Protein AF-A0A7S1KFK7-F1 (afdb_monomer_lite)

Structure (mmCIF, N/CA/C/O backbone):
data_AF-A0A7S1KFK7-F1
#
_entry.id   AF-A0A7S1KFK7-F1
#
loop_
_atom_site.group_PDB
_atom_site.id
_atom_site.type_symbol
_atom_site.label_atom_id
_atom_site.label_alt_id
_atom_site.label_comp_id
_atom_site.label_asym_id
_atom_site.label_entity_id
_atom_site.label_seq_id
_atom_site.pdbx_PDB_ins_code
_atom_site.Cartn_x
_atom_site.Cartn_y
_atom_site.Cartn_z
_atom_site.occupancy
_atom_site.B_iso_or_equiv
_atom_site.auth_seq_id
_atom_site.auth_comp_id
_atom_site.auth_asym_id
_atom_site.auth_atom_id
_atom_site.pdbx_PDB_model_num
ATOM 1 N N . MET A 1 1 ? 11.472 38.910 -14.697 1.00 32.22 1 MET A N 1
ATOM 2 C CA . MET A 1 1 ? 10.018 38.777 -14.477 1.00 32.22 1 MET A CA 1
ATOM 3 C C . MET A 1 1 ? 9.789 37.310 -14.166 1.00 32.22 1 MET A C 1
ATOM 5 O O . MET A 1 1 ? 9.732 36.503 -15.080 1.00 32.22 1 MET A O 1
ATOM 9 N N . GLU A 1 2 ? 9.865 36.955 -12.885 1.00 27.94 2 GLU A N 1
ATOM 10 C CA . GLU A 1 2 ? 9.842 35.565 -12.421 1.00 27.94 2 GLU A CA 1
ATOM 11 C C . GLU A 1 2 ? 8.427 35.191 -11.983 1.00 27.94 2 GLU A C 1
ATOM 13 O O . GLU A 1 2 ? 7.799 35.922 -11.217 1.00 27.94 2 GLU A O 1
ATOM 18 N N . LEU A 1 3 ? 7.928 34.056 -12.469 1.00 25.44 3 LEU A N 1
ATOM 19 C CA . LEU A 1 3 ? 6.716 33.430 -11.953 1.00 25.44 3 LEU A CA 1
ATOM 20 C C . LEU A 1 3 ? 7.122 32.299 -11.000 1.00 25.44 3 LEU A C 1
ATOM 22 O O . LEU A 1 3 ? 7.768 31.347 -11.442 1.00 25.44 3 LEU A O 1
ATOM 26 N N . PRO A 1 4 ? 6.725 32.336 -9.718 1.00 34.25 4 PRO A N 1
ATOM 27 C CA . PRO A 1 4 ? 6.942 31.222 -8.814 1.00 34.25 4 PRO A CA 1
ATOM 28 C C . PRO A 1 4 ? 5.810 30.199 -8.990 1.00 34.25 4 PRO A C 1
ATOM 30 O O . PRO A 1 4 ? 4.803 30.243 -8.286 1.00 34.25 4 PRO A O 1
ATOM 33 N N . SER A 1 5 ? 5.963 29.245 -9.912 1.00 38.16 5 SER A N 1
ATOM 34 C CA . SER A 1 5 ? 5.094 28.058 -9.944 1.00 38.16 5 SER A CA 1
ATOM 35 C C . SER A 1 5 ? 5.630 26.998 -8.980 1.00 38.16 5 SER A C 1
ATOM 37 O O . SER A 1 5 ? 6.343 26.074 -9.355 1.00 38.16 5 SER A O 1
ATOM 39 N N . SER A 1 6 ? 5.291 27.153 -7.698 1.00 35.56 6 SER A N 1
ATOM 40 C CA . SER A 1 6 ? 5.480 26.124 -6.662 1.00 35.56 6 SER A CA 1
ATOM 41 C C . SER A 1 6 ? 4.131 25.548 -6.218 1.00 35.56 6 SER A C 1
ATOM 43 O O . SER A 1 6 ? 3.838 25.423 -5.032 1.00 35.56 6 SER A O 1
ATOM 45 N N . TYR A 1 7 ? 3.276 25.195 -7.181 1.00 38.53 7 TYR A N 1
ATOM 46 C CA . TYR A 1 7 ? 1.872 24.842 -6.930 1.00 38.53 7 TYR A CA 1
ATOM 47 C C . TYR A 1 7 ? 1.618 23.537 -6.153 1.00 38.53 7 TYR A C 1
ATOM 49 O O . TYR A 1 7 ? 0.465 23.213 -5.899 1.00 38.53 7 TYR A O 1
ATOM 57 N N . PHE A 1 8 ? 2.647 22.819 -5.689 1.00 42.12 8 PHE A N 1
ATOM 58 C CA . PHE A 1 8 ? 2.465 21.650 -4.818 1.00 42.12 8 PHE A CA 1
ATOM 59 C C . PHE A 1 8 ? 3.562 21.502 -3.755 1.00 42.12 8 PHE A C 1
ATOM 61 O O . PHE A 1 8 ? 4.133 20.430 -3.586 1.00 42.12 8 PHE A O 1
ATOM 68 N N . ARG A 1 9 ? 3.826 22.546 -2.959 1.00 46.31 9 ARG A N 1
ATOM 69 C CA . ARG A 1 9 ? 4.153 22.278 -1.545 1.00 46.31 9 ARG A CA 1
ATOM 70 C C . ARG A 1 9 ? 2.830 22.019 -0.829 1.00 46.31 9 ARG A C 1
ATOM 72 O O . ARG A 1 9 ? 2.227 22.949 -0.300 1.00 46.31 9 ARG A O 1
ATOM 79 N N . GLN A 1 10 ? 2.330 20.783 -0.896 1.00 58.22 10 GLN A N 1
ATOM 80 C CA . GLN A 1 10 ? 1.150 20.372 -0.132 1.00 58.22 10 GLN A CA 1
ATOM 81 C C . GLN A 1 10 ? 1.429 20.656 1.349 1.00 58.22 10 GLN A C 1
ATOM 83 O O . GLN A 1 10 ? 2.347 20.106 1.953 1.00 58.22 10 GLN A O 1
ATOM 88 N N . ARG A 1 11 ? 0.697 21.616 1.912 1.00 67.12 11 ARG A N 1
ATOM 89 C CA . ARG A 1 11 ? 0.860 22.036 3.299 1.00 67.12 11 ARG A CA 1
ATOM 90 C C . ARG A 1 11 ? 0.226 20.960 4.171 1.00 67.12 11 ARG A C 1
ATOM 92 O O . ARG A 1 11 ? -0.991 20.796 4.124 1.00 67.12 11 ARG A O 1
ATOM 99 N N . GLN A 1 12 ? 1.050 20.239 4.925 1.00 72.62 12 GLN A N 1
ATOM 100 C CA . GLN A 1 12 ? 0.572 19.272 5.904 1.00 72.62 12 GLN A CA 1
ATOM 101 C C . GLN A 1 12 ? -0.417 19.956 6.854 1.00 72.62 12 GLN A C 1
ATOM 103 O O . GLN A 1 12 ? -0.224 21.107 7.272 1.00 72.62 12 GLN A O 1
ATOM 108 N N . VAL A 1 13 ? -1.512 19.265 7.136 1.00 83.44 13 VAL A N 1
ATOM 109 C CA . VAL A 1 13 ? -2.574 19.758 8.002 1.00 83.44 13 VAL A CA 1
ATOM 110 C C . VAL A 1 13 ? -2.038 19.870 9.432 1.00 83.44 13 VAL A C 1
ATOM 112 O O . VAL A 1 13 ? -1.166 19.115 9.854 1.00 83.44 13 VAL A O 1
ATOM 115 N N . SER A 1 14 ? -2.499 20.872 10.187 1.00 89.31 14 SER A N 1
ATOM 116 C CA . SER A 1 14 ? -1.984 21.061 11.548 1.00 89.31 14 SER A CA 1
ATOM 117 C C . SER A 1 14 ? -2.442 19.920 12.469 1.00 89.31 14 SER A C 1
ATOM 119 O O . SER A 1 14 ? -3.611 19.533 12.394 1.00 89.31 14 SER A O 1
ATOM 121 N N . PRO A 1 15 ? -1.607 1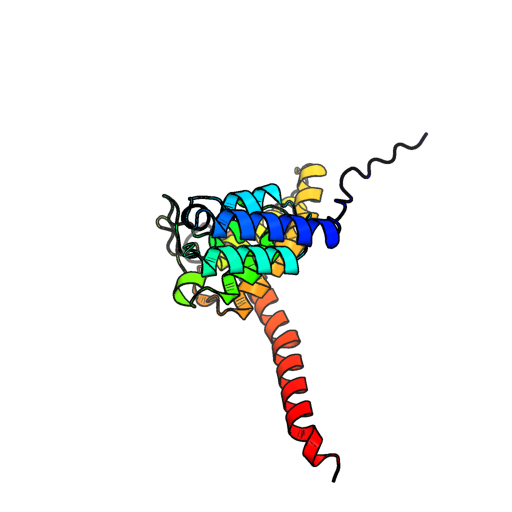9.457 13.418 1.00 89.00 15 PRO A N 1
ATOM 122 C CA . PRO A 1 15 ? -1.992 18.398 14.356 1.00 89.00 15 PRO A CA 1
ATOM 123 C C . PRO A 1 15 ? -3.279 18.708 15.137 1.00 89.00 15 PRO A C 1
ATOM 125 O O . PRO A 1 15 ? -4.090 17.827 15.404 1.00 89.00 15 PRO A O 1
ATOM 128 N N . GLY A 1 16 ? -3.522 19.983 15.463 1.00 92.19 16 GLY A N 1
ATOM 129 C CA . GLY A 1 16 ? -4.757 20.402 16.133 1.00 92.19 16 GLY A CA 1
ATOM 130 C C . GLY A 1 16 ? -6.009 20.272 15.258 1.00 92.19 16 GLY A C 1
ATOM 131 O O . GLY A 1 16 ? -7.105 20.081 15.783 1.00 92.19 16 GLY A O 1
ATOM 132 N N . TYR A 1 17 ? -5.878 20.368 13.932 1.00 90.75 17 TYR A N 1
ATOM 133 C CA . TYR A 1 17 ? -6.976 20.053 13.019 1.00 90.75 17 TYR A CA 1
ATOM 134 C C . TYR A 1 17 ? -7.209 18.543 12.953 1.00 90.75 17 TYR A C 1
ATOM 136 O O . TYR A 1 17 ? -8.352 18.123 13.095 1.00 90.75 17 TYR A O 1
ATOM 144 N N . GLU A 1 18 ? -6.146 17.746 12.814 1.00 91.88 18 GLU A N 1
ATOM 145 C CA . GLU A 1 18 ? -6.226 16.276 12.789 1.00 91.88 18 GLU A CA 1
ATOM 146 C C . GLU A 1 18 ? -6.922 15.732 14.045 1.00 91.88 18 GLU A C 1
ATOM 148 O O . GLU A 1 18 ? -7.858 14.941 13.952 1.00 91.88 18 GLU A O 1
ATOM 153 N N . GLN A 1 19 ? -6.555 16.241 15.225 1.00 93.88 19 GLN A N 1
ATOM 154 C CA . GLN A 1 19 ? -7.193 15.876 16.494 1.00 93.88 19 GLN A CA 1
ATOM 155 C C . GLN A 1 19 ? -8.688 16.216 16.528 1.00 93.88 19 GLN A C 1
ATOM 157 O O . GLN A 1 19 ? -9.505 15.396 16.954 1.00 93.88 19 GLN A O 1
ATOM 162 N N . ARG A 1 20 ? -9.066 17.421 16.076 1.00 94.88 20 ARG A N 1
ATOM 163 C CA . ARG A 1 20 ? -10.478 17.830 16.004 1.00 94.88 20 ARG A CA 1
ATOM 164 C C . ARG A 1 20 ? -11.258 16.953 15.036 1.00 94.88 20 ARG A C 1
ATOM 166 O O . ARG A 1 20 ? -12.333 16.483 15.400 1.00 94.88 20 ARG A O 1
ATOM 173 N N . LEU A 1 21 ? -10.716 16.700 13.849 1.00 92.31 21 LEU A N 1
ATOM 174 C CA . LEU A 1 21 ? -11.347 15.845 12.852 1.00 92.31 21 LEU A CA 1
ATOM 175 C C . LEU A 1 21 ? -11.543 14.419 13.387 1.00 92.31 21 LEU A C 1
ATOM 177 O O . LEU A 1 21 ? -12.652 13.893 13.339 1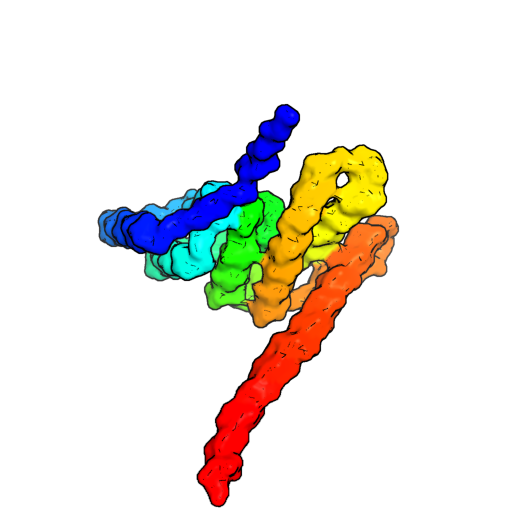.00 92.31 21 LEU A O 1
ATOM 181 N N . LEU A 1 22 ? -10.516 13.838 14.011 1.00 92.75 22 LEU A N 1
ATOM 182 C CA . LEU A 1 22 ? -10.613 12.515 14.624 1.00 92.75 22 LEU A CA 1
ATOM 183 C C . LEU A 1 22 ? -11.668 12.474 15.742 1.00 92.75 22 LEU A C 1
ATOM 185 O O . LEU A 1 22 ? -12.427 11.513 15.847 1.00 92.75 22 LEU A O 1
ATOM 189 N N . SER A 1 23 ? -11.772 13.529 16.561 1.00 95.75 23 SER A N 1
ATOM 190 C CA . SER A 1 23 ? -12.828 13.628 17.582 1.00 95.75 23 SER A CA 1
ATOM 191 C C . SER A 1 23 ? -14.239 13.669 16.988 1.00 95.75 23 SER A C 1
ATOM 193 O O . SER A 1 23 ? -15.167 13.124 17.587 1.00 95.75 23 SER A O 1
ATOM 195 N N . ILE A 1 24 ? -14.405 14.278 15.809 1.00 94.38 24 ILE A N 1
ATOM 196 C CA . ILE A 1 24 ? -15.686 14.304 15.099 1.00 94.38 24 ILE A CA 1
ATOM 197 C C . ILE A 1 24 ? -16.022 12.890 14.628 1.00 94.38 24 ILE A C 1
ATOM 199 O O . ILE A 1 24 ? -17.112 12.412 14.932 1.00 94.38 24 ILE A O 1
ATOM 203 N N . TYR A 1 25 ? -15.080 12.191 13.986 1.00 92.62 25 TYR A N 1
ATOM 204 C CA . TYR A 1 25 ? -15.291 10.806 13.553 1.00 92.62 25 TYR A CA 1
ATOM 205 C C . TYR A 1 25 ? -15.646 9.877 14.716 1.00 92.62 25 TYR A C 1
ATOM 207 O O . TYR A 1 25 ? -16.612 9.125 14.621 1.00 92.62 25 TYR A O 1
ATOM 215 N N . ARG A 1 26 ? -14.949 9.993 15.855 1.00 95.00 26 ARG A N 1
ATOM 216 C CA . ARG A 1 26 ? -15.277 9.232 17.074 1.00 95.00 26 ARG A CA 1
ATOM 217 C C . ARG A 1 26 ? -16.707 9.474 17.543 1.00 95.00 26 ARG A C 1
ATOM 219 O O . ARG A 1 26 ? -17.396 8.528 17.900 1.00 95.00 26 ARG A O 1
ATOM 226 N N . ARG A 1 27 ? -17.165 10.729 17.541 1.00 96.12 27 ARG A N 1
ATOM 227 C CA . ARG A 1 27 ? -18.541 11.067 17.936 1.00 96.12 27 ARG A CA 1
ATOM 228 C C . ARG A 1 27 ? -19.569 10.521 16.953 1.00 96.12 27 ARG A C 1
ATOM 230 O O . ARG A 1 27 ? -20.608 10.051 17.396 1.00 96.12 27 ARG A O 1
ATOM 237 N N . LEU A 1 28 ? -19.290 10.586 15.652 1.00 94.38 28 LEU A N 1
ATOM 238 C CA . LEU A 1 28 ? -20.180 10.044 14.624 1.00 94.38 28 LEU A CA 1
ATOM 239 C C . LEU A 1 28 ? -20.346 8.532 14.788 1.00 94.38 28 LEU A C 1
ATOM 241 O O . LEU A 1 28 ? -21.472 8.067 14.898 1.00 94.38 28 LEU A O 1
ATOM 245 N N . ILE A 1 29 ? -19.240 7.798 14.919 1.00 93.56 29 ILE A N 1
ATOM 246 C CA . ILE A 1 29 ? -19.255 6.340 15.100 1.00 93.56 29 ILE A CA 1
ATOM 247 C C . ILE A 1 29 ? -19.891 5.938 16.438 1.00 93.56 29 ILE A C 1
ATOM 249 O O . ILE A 1 29 ? -20.606 4.945 16.508 1.00 93.56 29 ILE A O 1
ATOM 253 N N . LEU A 1 30 ? -19.700 6.735 17.497 1.00 94.56 30 LEU A N 1
ATOM 254 C CA . LEU A 1 30 ? -20.376 6.509 18.778 1.00 94.56 30 LEU A CA 1
ATOM 255 C C . LEU A 1 30 ? -21.905 6.629 18.660 1.00 94.56 30 LEU A C 1
ATOM 257 O O . LEU A 1 30 ? -22.628 5.918 19.353 1.00 94.56 30 LEU A O 1
ATOM 261 N N . HIS A 1 31 ? -22.396 7.548 17.826 1.00 95.81 31 HIS A N 1
ATOM 262 C CA . HIS A 1 31 ? -23.830 7.725 17.594 1.00 95.81 31 HIS A CA 1
ATOM 263 C C . HIS A 1 31 ? -24.402 6.691 16.624 1.00 95.81 31 HIS A C 1
ATOM 265 O O . HIS A 1 31 ? -25.535 6.253 16.814 1.00 95.81 31 HIS A O 1
ATOM 271 N N . ASP A 1 32 ? -23.630 6.314 15.610 1.00 93.62 32 ASP A N 1
ATOM 272 C CA . ASP A 1 32 ? -24.007 5.321 14.617 1.00 93.62 32 ASP A CA 1
ATOM 273 C C . ASP A 1 32 ? -22.784 4.496 14.202 1.00 93.62 32 ASP A C 1
ATOM 275 O O . ASP A 1 32 ? -21.975 4.900 13.364 1.00 93.62 32 ASP A O 1
ATOM 279 N N . ALA A 1 33 ? -22.660 3.308 14.795 1.00 89.81 33 ALA A N 1
ATOM 280 C CA . ALA A 1 33 ? -21.551 2.402 14.521 1.00 89.81 33 ALA A CA 1
ATOM 281 C C . ALA A 1 33 ? -21.586 1.838 13.090 1.00 89.81 33 ALA A C 1
ATOM 283 O O . ALA A 1 33 ? -20.555 1.394 12.584 1.00 89.81 33 ALA A O 1
ATOM 284 N N . THR A 1 34 ? -22.737 1.878 12.403 1.00 91.62 34 THR A N 1
ATOM 285 C CA . THR A 1 34 ? -22.838 1.363 11.028 1.00 91.62 34 THR A CA 1
ATOM 286 C C . THR A 1 34 ? -22.010 2.189 10.046 1.00 91.62 34 THR A C 1
ATOM 288 O O . THR A 1 34 ? -21.489 1.626 9.079 1.00 91.62 34 THR A O 1
ATOM 291 N N . LEU A 1 35 ? -21.760 3.466 10.370 1.00 90.25 35 LEU A N 1
ATOM 292 C CA . LEU A 1 35 ? -20.861 4.352 9.629 1.00 90.25 35 LEU A CA 1
ATOM 293 C C . LEU A 1 35 ? -19.437 3.800 9.530 1.00 90.25 35 LEU A C 1
ATOM 295 O O . LEU A 1 35 ? -18.754 4.070 8.554 1.00 90.25 35 LEU A O 1
ATOM 299 N N . ALA A 1 36 ? -18.966 3.008 10.499 1.00 88.75 36 ALA A N 1
ATOM 300 C CA . ALA A 1 36 ? -17.638 2.399 10.402 1.00 88.75 36 AL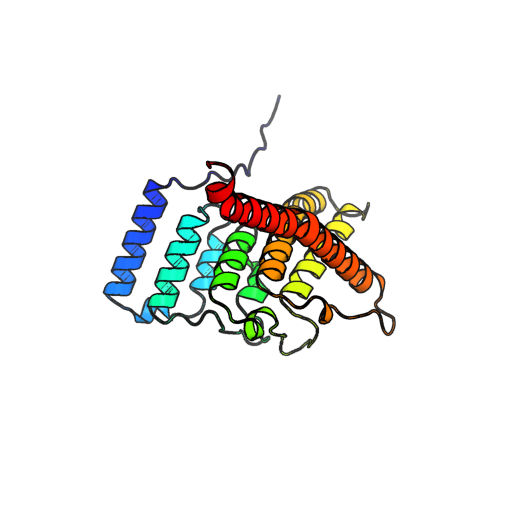A A CA 1
ATOM 301 C C . ALA A 1 36 ? -17.581 1.270 9.356 1.00 88.75 36 ALA A C 1
ATOM 303 O O . ALA A 1 36 ? -16.519 0.964 8.817 1.00 88.75 36 ALA A O 1
ATOM 304 N N . THR A 1 37 ? -18.726 0.656 9.051 1.00 88.25 37 THR A N 1
ATOM 305 C CA . THR A 1 37 ? -18.842 -0.487 8.130 1.00 88.25 37 THR A CA 1
ATOM 306 C C . THR A 1 37 ? -19.302 -0.102 6.727 1.00 88.25 37 THR A C 1
ATOM 308 O O . THR A 1 37 ? -19.357 -0.959 5.838 1.00 88.25 37 THR A O 1
ATOM 311 N N . GLU A 1 38 ? -19.640 1.171 6.518 1.00 85.69 38 GLU A N 1
ATOM 312 C CA . GLU A 1 38 ? -20.020 1.684 5.211 1.00 85.69 38 GLU A CA 1
ATOM 313 C C . GLU A 1 38 ? -18.903 1.431 4.191 1.00 85.69 38 GLU A C 1
ATOM 315 O O . GLU A 1 38 ? -17.703 1.609 4.441 1.00 85.69 38 GLU A O 1
ATOM 320 N N . ARG A 1 39 ? -19.314 0.957 3.013 1.00 71.38 39 ARG A N 1
ATOM 321 C CA . ARG A 1 39 ? -18.376 0.633 1.943 1.00 71.38 39 ARG A CA 1
ATOM 322 C C . ARG A 1 39 ? -17.646 1.891 1.499 1.00 71.38 39 ARG A C 1
ATOM 324 O O . ARG A 1 39 ? -18.203 2.980 1.474 1.00 71.38 39 ARG A O 1
ATOM 331 N N . ASP A 1 40 ? -16.392 1.696 1.121 1.00 72.81 40 ASP A N 1
ATOM 332 C CA . ASP A 1 40 ? -15.530 2.711 0.533 1.00 72.81 40 ASP A CA 1
ATOM 333 C C . ASP A 1 40 ? -15.071 3.846 1.456 1.00 72.81 40 ASP A C 1
ATOM 335 O O . ASP A 1 40 ? -14.221 4.599 1.008 1.00 72.81 40 ASP A O 1
ATOM 339 N N . LEU A 1 41 ? -15.455 3.940 2.738 1.00 76.69 41 LEU A N 1
ATOM 340 C CA . LEU A 1 41 ? -14.894 4.975 3.637 1.00 76.69 41 LEU A CA 1
ATOM 341 C C . LEU A 1 41 ? -13.374 4.916 3.740 1.00 76.69 41 LEU A C 1
ATOM 343 O O . LEU A 1 41 ? -12.699 5.936 3.628 1.00 76.69 41 LEU A O 1
ATOM 347 N N . ILE A 1 42 ? -12.837 3.705 3.877 1.00 74.38 42 ILE A N 1
ATOM 348 C CA . ILE A 1 42 ? -11.396 3.465 3.865 1.00 74.38 42 ILE A CA 1
ATOM 349 C C . ILE A 1 42 ? -10.789 3.963 2.540 1.00 74.38 42 ILE A C 1
ATOM 351 O O . ILE A 1 42 ? -9.773 4.649 2.537 1.00 74.38 42 ILE A O 1
ATOM 355 N N . SER A 1 43 ? -11.444 3.686 1.408 1.00 70.56 43 SER A N 1
ATOM 356 C CA . SER A 1 43 ? -10.985 4.118 0.081 1.00 70.56 43 SER A CA 1
ATOM 357 C C . SER A 1 43 ? -11.078 5.638 -0.105 1.00 70.56 43 SER A C 1
ATOM 359 O O . SER A 1 43 ? -10.168 6.254 -0.655 1.00 70.56 43 SER A O 1
ATOM 361 N N . SER A 1 44 ? -12.179 6.245 0.336 1.00 70.94 44 SER A N 1
ATOM 362 C CA . SER A 1 44 ? -12.488 7.666 0.206 1.00 70.94 44 SER A CA 1
ATOM 363 C C . SER A 1 44 ? -11.628 8.522 1.115 1.00 70.94 44 SER A C 1
ATOM 365 O O . SER A 1 44 ? -11.244 9.608 0.692 1.00 70.94 44 SER A O 1
ATOM 367 N N . ALA A 1 45 ? -11.296 8.048 2.318 1.00 67.19 45 ALA A N 1
ATOM 368 C CA . ALA A 1 45 ? -10.260 8.665 3.128 1.00 67.19 45 ALA A CA 1
ATOM 369 C C . ALA A 1 45 ? -8.973 8.692 2.296 1.00 67.19 45 ALA A C 1
ATOM 371 O O . ALA A 1 45 ? -8.572 9.746 1.823 1.00 67.19 45 ALA A O 1
ATOM 372 N N . CYS A 1 46 ? -8.417 7.541 1.928 1.00 64.25 46 CYS A N 1
ATOM 373 C CA . CYS A 1 46 ? -7.130 7.484 1.233 1.00 64.25 46 CYS A CA 1
ATOM 374 C C . CYS A 1 46 ? -7.038 8.331 -0.053 1.00 64.25 46 CYS A C 1
ATOM 376 O O . CYS A 1 46 ? -6.049 9.040 -0.239 1.00 64.25 46 CYS A O 1
ATOM 378 N N . SER A 1 47 ? -8.055 8.307 -0.924 1.00 65.88 47 SER A N 1
ATOM 379 C CA . SER A 1 47 ? -8.045 9.094 -2.169 1.00 65.88 47 SER A CA 1
ATOM 380 C C . SER A 1 47 ? -8.140 10.609 -1.939 1.00 65.88 47 SER A C 1
ATOM 382 O O . SER A 1 47 ? -7.578 11.375 -2.721 1.00 65.88 47 SER A O 1
ATOM 384 N N . ASN A 1 48 ? -8.823 11.057 -0.881 1.00 64.94 48 ASN A N 1
ATOM 385 C CA . ASN A 1 48 ? -8.967 12.486 -0.574 1.00 64.94 48 ASN A CA 1
ATOM 386 C C . ASN A 1 48 ? -7.807 13.040 0.261 1.00 64.94 48 ASN A C 1
ATOM 388 O O . ASN A 1 48 ? -7.594 14.256 0.298 1.00 64.94 48 ASN A O 1
ATOM 392 N N . GLU A 1 49 ? -7.057 12.164 0.930 1.00 65.19 49 GLU A N 1
ATOM 393 C CA . GLU A 1 49 ? -6.016 12.565 1.871 1.00 65.19 49 GLU A CA 1
ATOM 394 C C . GLU A 1 49 ? -4.805 13.154 1.148 1.00 65.19 49 GLU A C 1
ATOM 396 O O . GLU A 1 49 ? -4.193 14.058 1.703 1.00 65.19 49 GLU A O 1
ATOM 401 N N . LEU A 1 50 ? -4.496 12.742 -0.095 1.00 65.69 50 LEU A N 1
ATOM 402 C CA . LEU A 1 50 ? -3.437 13.324 -0.947 1.00 65.69 50 LEU A CA 1
ATOM 403 C C . LEU A 1 50 ? -2.136 13.651 -0.173 1.00 65.69 50 LEU A C 1
ATOM 405 O O . LEU A 1 50 ? -1.566 14.719 -0.363 1.00 65.69 50 LEU A O 1
ATOM 409 N N . GLY A 1 51 ? -1.726 12.803 0.779 1.00 69.50 51 GLY A N 1
ATOM 410 C CA . GLY A 1 51 ? -0.537 13.029 1.621 1.00 69.50 51 GLY A CA 1
ATOM 411 C C . GLY A 1 51 ? -0.612 14.218 2.601 1.00 69.50 51 GLY A C 1
ATOM 412 O O . GLY A 1 51 ? 0.405 14.634 3.151 1.00 69.50 51 GLY A O 1
ATOM 413 N N . ARG A 1 52 ? -1.793 14.801 2.827 1.00 79.38 52 ARG A N 1
ATOM 414 C CA . ARG A 1 52 ? -1.996 16.003 3.658 1.00 79.38 52 ARG A CA 1
ATOM 415 C C . ARG A 1 52 ? -2.002 15.727 5.155 1.00 79.38 52 ARG A C 1
ATOM 417 O O . ARG A 1 52 ? -1.781 16.660 5.929 1.00 79.38 52 ARG A O 1
ATOM 424 N N . TYR A 1 53 ? -2.266 14.489 5.545 1.00 82.06 53 TYR A N 1
ATOM 425 C CA . TYR A 1 53 ? -2.417 14.083 6.931 1.00 82.06 53 TYR A CA 1
ATOM 426 C C . TYR A 1 53 ? -1.242 13.225 7.388 1.00 82.06 53 TYR A C 1
ATOM 428 O O . TYR A 1 53 ? -0.578 12.558 6.594 1.00 82.06 53 TYR A O 1
ATOM 436 N N . SER A 1 54 ? -0.954 13.282 8.682 1.00 86.31 54 SER A N 1
ATOM 437 C CA . SER A 1 54 ? 0.129 12.531 9.300 1.00 86.31 54 SER A CA 1
ATOM 438 C C . SER A 1 54 ? -0.165 11.028 9.355 1.00 86.31 54 SER A C 1
ATOM 440 O O . SER A 1 54 ? -1.316 10.608 9.470 1.00 86.31 54 SER A O 1
ATOM 442 N N . GLN A 1 55 ? 0.895 10.208 9.373 1.00 86.12 55 GLN A N 1
ATOM 443 C CA . GLN A 1 55 ? 0.783 8.767 9.640 1.00 86.12 55 GLN A CA 1
ATOM 444 C C . GLN A 1 55 ? -0.017 8.495 10.923 1.00 86.12 55 GLN A C 1
ATOM 446 O O . GLN A 1 55 ? -0.853 7.606 10.939 1.00 86.12 55 GLN A O 1
ATOM 451 N N . ALA A 1 56 ? 0.203 9.280 11.984 1.00 89.62 56 ALA A N 1
ATOM 452 C CA . ALA A 1 56 ? -0.480 9.096 13.263 1.00 89.62 56 ALA A CA 1
ATOM 453 C C . ALA A 1 56 ? -1.998 9.317 13.160 1.00 89.62 56 ALA A C 1
ATOM 455 O O . ALA A 1 56 ? -2.769 8.621 13.825 1.00 89.62 56 ALA A O 1
ATOM 456 N N . PHE A 1 57 ? -2.430 10.273 12.333 1.00 88.94 57 PHE A N 1
ATOM 457 C CA . PHE A 1 57 ? -3.846 10.488 12.055 1.00 88.94 57 PHE A CA 1
ATOM 458 C C . PHE A 1 57 ? -4.441 9.326 11.258 1.00 88.94 57 PHE A C 1
ATOM 460 O O . PHE A 1 57 ? -5.467 8.792 11.676 1.00 88.94 57 PHE A O 1
ATOM 467 N N . ILE A 1 58 ? -3.780 8.915 10.166 1.00 86.56 58 ILE A N 1
ATOM 468 C CA . ILE A 1 58 ? -4.210 7.776 9.340 1.00 86.56 58 ILE A CA 1
ATOM 469 C C . ILE A 1 58 ? -4.330 6.513 10.194 1.00 86.56 58 ILE A C 1
ATOM 471 O O . ILE A 1 58 ? -5.370 5.862 10.164 1.00 86.56 58 ILE A O 1
ATOM 475 N N . ASP A 1 59 ? -3.312 6.225 11.008 1.00 88.94 59 ASP A N 1
ATOM 476 C CA . ASP A 1 59 ? -3.305 5.084 11.922 1.00 88.94 59 ASP A CA 1
ATOM 477 C C . ASP A 1 59 ? -4.500 5.148 12.879 1.00 88.94 59 ASP A C 1
ATOM 479 O O . ASP A 1 59 ? -5.322 4.239 12.910 1.00 88.94 59 ASP A O 1
ATOM 483 N N . SER A 1 60 ? -4.676 6.275 13.577 1.00 92.00 60 SER A N 1
ATOM 484 C CA . SER A 1 60 ? -5.764 6.428 14.551 1.00 92.00 60 SER A CA 1
ATOM 485 C C . SER A 1 60 ? -7.161 6.361 13.927 1.00 92.00 60 SER A C 1
ATOM 487 O O . SER A 1 60 ? -8.121 5.981 14.599 1.00 92.00 60 SER A O 1
ATOM 489 N N . TYR A 1 61 ? -7.307 6.814 12.682 1.00 89.88 61 TYR A N 1
ATOM 490 C CA . TYR A 1 61 ? -8.574 6.776 11.963 1.00 89.88 61 TYR A CA 1
ATOM 491 C C . TYR A 1 61 ? -8.907 5.357 11.495 1.00 89.88 61 TYR A C 1
ATOM 493 O O . TYR A 1 61 ? -10.044 4.918 11.654 1.00 89.88 61 TYR A O 1
ATOM 501 N N . LEU A 1 62 ? -7.928 4.623 10.965 1.00 88.50 62 LEU A N 1
ATOM 502 C CA . LEU A 1 62 ? -8.125 3.239 10.534 1.00 88.50 62 LEU A CA 1
ATOM 503 C C . LEU A 1 62 ? -8.358 2.307 11.722 1.00 88.50 62 LEU A C 1
ATOM 505 O O . LEU A 1 62 ? -9.290 1.509 11.663 1.00 88.50 62 LEU A O 1
ATOM 509 N N . ASP A 1 63 ? -7.610 2.481 12.815 1.00 90.69 63 ASP A N 1
ATOM 510 C CA . ASP A 1 63 ? -7.839 1.769 14.078 1.00 90.69 63 ASP A CA 1
ATOM 511 C C . ASP A 1 63 ? -9.280 1.978 14.557 1.00 90.69 63 ASP A C 1
ATOM 513 O O . ASP A 1 63 ? -9.995 1.022 14.841 1.00 90.69 63 ASP A O 1
ATOM 517 N N . LEU A 1 64 ? -9.758 3.229 14.541 1.00 92.62 64 LEU A N 1
ATOM 518 C CA . LEU A 1 64 ? -11.135 3.559 14.904 1.00 92.62 64 LEU A CA 1
ATOM 519 C C . LEU A 1 64 ? -12.164 2.825 14.029 1.00 92.62 64 LEU A C 1
ATOM 521 O O . LEU A 1 64 ? -13.175 2.357 14.551 1.00 92.62 64 LEU A O 1
ATOM 525 N N . LEU A 1 65 ? -11.940 2.733 12.716 1.00 91.56 65 LEU A N 1
ATOM 526 C CA . LEU A 1 65 ? -12.842 2.008 11.819 1.00 91.56 65 LEU A CA 1
ATOM 527 C C . LEU A 1 65 ? -12.816 0.498 12.104 1.00 91.56 65 LEU A C 1
ATOM 529 O O . LEU A 1 65 ? -13.875 -0.121 12.228 1.00 91.56 65 LEU A O 1
ATOM 533 N N . VAL A 1 66 ? -11.625 -0.090 12.243 1.00 89.81 66 VAL A N 1
ATOM 534 C CA . VAL A 1 66 ? -11.432 -1.524 12.519 1.00 89.81 66 VAL A CA 1
ATOM 535 C C . VAL A 1 66 ? -12.062 -1.921 13.853 1.00 89.81 66 VAL A C 1
ATOM 537 O O . VAL A 1 66 ? -12.823 -2.889 13.899 1.00 89.81 66 VAL A O 1
ATOM 540 N N . ASP A 1 67 ? -11.836 -1.134 14.906 1.00 91.56 67 ASP A N 1
ATOM 541 C CA . ASP A 1 67 ? -12.410 -1.342 16.243 1.00 91.56 67 ASP A CA 1
ATOM 542 C C . ASP A 1 67 ? -13.947 -1.321 16.234 1.00 91.56 67 ASP A C 1
ATOM 544 O O . ASP A 1 67 ? -14.589 -1.898 17.112 1.00 91.56 67 ASP A O 1
ATOM 548 N N . ASN A 1 68 ? -14.549 -0.685 15.224 1.00 92.44 68 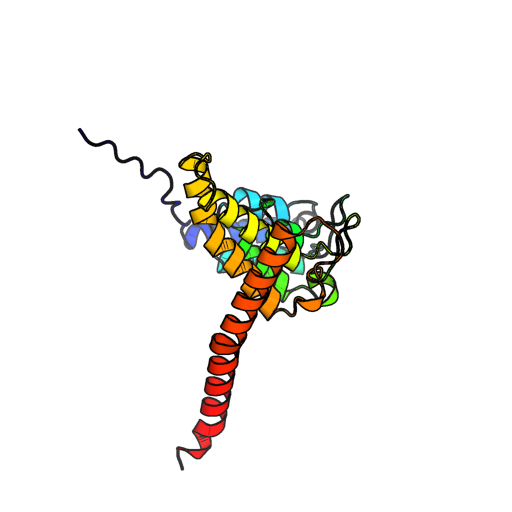ASN A N 1
ATOM 549 C CA . ASN A 1 68 ? -15.997 -0.601 15.033 1.00 92.44 68 ASN A CA 1
ATOM 550 C C . ASN A 1 68 ? -16.505 -1.503 13.892 1.00 92.44 68 ASN A C 1
ATOM 552 O O . ASN A 1 68 ? -17.603 -1.306 13.373 1.00 92.44 68 ASN A O 1
ATOM 556 N N . GLY A 1 69 ? -15.736 -2.534 13.527 1.00 90.38 69 GLY A N 1
ATOM 557 C CA . GLY A 1 69 ? -16.182 -3.618 12.650 1.00 90.38 69 GLY A CA 1
ATOM 558 C C . GLY A 1 69 ? -15.913 -3.409 11.160 1.00 90.38 69 GLY A C 1
ATOM 559 O O . GLY A 1 69 ? -16.411 -4.189 10.342 1.00 90.38 69 GLY A O 1
ATOM 560 N N . ALA A 1 70 ? -15.130 -2.396 10.777 1.00 90.44 70 ALA A N 1
ATOM 561 C CA . ALA A 1 70 ? -14.725 -2.223 9.387 1.00 90.44 70 ALA A CA 1
ATOM 562 C C . ALA A 1 70 ? -13.914 -3.429 8.890 1.00 90.44 70 ALA A C 1
ATOM 564 O O . ALA A 1 70 ? -12.910 -3.831 9.481 1.00 90.44 70 ALA A O 1
ATOM 565 N N . ASN A 1 71 ? -14.319 -3.994 7.752 1.00 89.50 71 ASN A N 1
ATOM 566 C CA . ASN A 1 71 ? -13.616 -5.125 7.157 1.00 89.50 71 ASN A CA 1
ATOM 567 C C . ASN A 1 71 ? -12.469 -4.661 6.239 1.00 89.50 71 ASN A C 1
ATOM 569 O O . ASN A 1 71 ? -12.675 -4.407 5.050 1.00 89.50 71 ASN A O 1
ATOM 573 N N . VAL A 1 72 ? -11.243 -4.634 6.768 1.00 88.94 72 VAL A N 1
ATOM 574 C CA . VAL A 1 72 ? -10.016 -4.295 6.014 1.00 88.94 72 VAL A CA 1
ATOM 575 C C . VAL A 1 72 ? -9.589 -5.356 4.992 1.00 88.94 72 VAL A C 1
ATOM 577 O O . VAL A 1 72 ? -8.765 -5.078 4.122 1.00 88.94 72 VAL A O 1
ATOM 580 N N . THR A 1 73 ? -10.168 -6.559 5.048 1.00 90.88 73 THR A N 1
ATOM 581 C CA . THR A 1 73 ? -9.903 -7.648 4.085 1.00 90.88 73 THR A CA 1
ATOM 582 C C . THR A 1 73 ? -10.875 -7.650 2.903 1.00 90.88 73 THR A C 1
ATOM 584 O O . THR A 1 73 ? -10.769 -8.497 2.013 1.00 90.88 73 THR A O 1
ATOM 587 N N . ALA A 1 74 ? -11.833 -6.716 2.882 1.00 90.00 74 ALA A N 1
ATOM 588 C CA . ALA A 1 74 ? -12.811 -6.616 1.811 1.00 90.00 74 ALA A CA 1
ATOM 589 C C . ALA A 1 74 ? -12.128 -6.446 0.445 1.00 90.00 74 ALA A C 1
ATOM 591 O O . ALA A 1 74 ? -11.114 -5.757 0.305 1.00 90.00 74 ALA A O 1
ATOM 592 N N . VAL A 1 75 ? -12.719 -7.077 -0.569 1.00 91.06 75 VAL A N 1
ATOM 593 C CA . VAL A 1 75 ? -12.268 -7.011 -1.958 1.00 91.06 75 VAL A CA 1
ATOM 594 C C . VAL A 1 75 ? -13.376 -6.464 -2.846 1.00 91.06 75 VAL A C 1
ATOM 596 O O . VAL A 1 75 ? -14.560 -6.672 -2.572 1.00 91.06 75 VAL A O 1
ATOM 599 N N . ASP A 1 76 ? -12.996 -5.767 -3.911 1.00 88.50 76 ASP A N 1
ATOM 600 C CA . ASP A 1 76 ? -13.944 -5.327 -4.934 1.00 88.50 76 ASP A CA 1
ATOM 601 C C . ASP A 1 76 ? -14.286 -6.447 -5.939 1.00 88.50 76 ASP A C 1
ATOM 603 O O . ASP A 1 76 ? -13.903 -7.610 -5.783 1.00 88.50 76 ASP A O 1
ATOM 607 N N . ALA A 1 77 ? -15.029 -6.099 -6.994 1.00 89.44 77 ALA A N 1
ATOM 608 C CA . ALA A 1 77 ? -15.443 -7.038 -8.038 1.00 89.44 77 ALA A CA 1
ATOM 609 C C . ALA A 1 77 ? -14.264 -7.708 -8.777 1.00 89.44 77 ALA A C 1
ATOM 611 O O . ALA A 1 77 ? -14.441 -8.790 -9.347 1.00 89.44 77 ALA A O 1
ATOM 612 N N . TYR A 1 78 ? -13.075 -7.097 -8.741 1.00 87.81 78 TYR A N 1
ATOM 613 C CA . TYR A 1 78 ? -11.848 -7.617 -9.344 1.00 87.81 78 TYR A CA 1
ATOM 614 C C . TYR A 1 78 ? -11.034 -8.495 -8.387 1.00 87.81 78 TYR A C 1
ATOM 616 O O . TYR A 1 78 ? -10.043 -9.110 -8.784 1.00 87.81 78 TYR A O 1
ATOM 624 N N . GLY A 1 79 ? -11.476 -8.620 -7.134 1.00 90.31 79 GLY A N 1
ATOM 625 C CA . GLY A 1 79 ? -10.706 -9.275 -6.086 1.00 90.31 79 GLY A CA 1
ATOM 626 C C . GLY A 1 79 ? -9.605 -8.380 -5.512 1.00 90.31 79 GLY A C 1
ATOM 627 O O . GLY A 1 79 ? -8.790 -8.869 -4.734 1.00 90.31 79 GLY A O 1
ATOM 628 N N . CYS A 1 80 ? -9.580 -7.086 -5.853 1.00 90.06 80 CYS A N 1
ATOM 629 C CA . CYS A 1 80 ? -8.592 -6.157 -5.322 1.00 90.06 80 CYS A CA 1
ATOM 630 C C . CYS A 1 80 ? -8.957 -5.778 -3.885 1.00 90.06 80 CYS A C 1
ATOM 632 O O . CYS A 1 80 ? -10.004 -5.177 -3.628 1.00 90.06 80 CYS A O 1
ATOM 634 N N . SER A 1 81 ? -8.077 -6.126 -2.946 1.00 91.81 81 SER A N 1
ATOM 635 C CA . SER A 1 81 ? -8.165 -5.660 -1.558 1.00 91.81 81 SER A CA 1
ATOM 636 C C . SER A 1 81 ? -7.744 -4.194 -1.431 1.00 91.81 81 SER A C 1
ATOM 638 O O . SER A 1 81 ? -7.127 -3.627 -2.339 1.00 91.81 81 SER A O 1
ATOM 640 N N . TYR A 1 82 ? -7.997 -3.577 -0.274 1.00 90.25 82 TYR A N 1
ATOM 641 C CA . TYR A 1 82 ? -7.451 -2.247 0.021 1.00 90.25 82 TYR A CA 1
ATOM 642 C C . TYR A 1 82 ? -5.923 -2.199 -0.103 1.00 90.25 82 TYR A C 1
ATOM 644 O O . TYR A 1 82 ? -5.382 -1.193 -0.557 1.00 90.25 82 TYR A O 1
ATOM 652 N N . LEU A 1 83 ? -5.229 -3.300 0.202 1.00 92.31 83 LEU A N 1
ATOM 653 C CA . LEU A 1 83 ? -3.777 -3.380 0.058 1.00 92.31 83 LEU A CA 1
ATOM 654 C C . LEU A 1 83 ? -3.329 -3.379 -1.414 1.00 92.31 83 LEU A C 1
ATOM 656 O O . LEU A 1 83 ? -2.317 -2.762 -1.728 1.00 92.31 83 LEU A O 1
ATOM 660 N N . HIS A 1 84 ? -4.103 -3.969 -2.336 1.00 91.75 84 HIS A N 1
ATOM 661 C CA . HIS A 1 84 ? -3.845 -3.835 -3.780 1.00 91.75 84 HIS A CA 1
ATOM 662 C C . HIS A 1 84 ? -4.007 -2.386 -4.238 1.00 91.75 84 HIS A C 1
ATOM 664 O O . HIS A 1 84 ? -3.167 -1.856 -4.962 1.00 91.75 84 HIS A O 1
ATOM 670 N N . LYS A 1 85 ? -5.078 -1.726 -3.783 1.00 88.75 85 LYS A N 1
ATOM 671 C CA . LYS A 1 85 ? -5.342 -0.322 -4.115 1.00 88.75 85 LYS A CA 1
ATOM 672 C C . LYS A 1 85 ? -4.231 0.598 -3.586 1.00 88.75 85 LYS A C 1
ATOM 674 O O . LYS A 1 85 ? -3.823 1.510 -4.301 1.00 88.75 85 LYS A O 1
ATOM 679 N N . ALA A 1 86 ? -3.696 0.309 -2.395 1.00 89.38 86 ALA A N 1
ATOM 680 C CA . ALA A 1 86 ? -2.547 1.007 -1.812 1.00 89.38 86 ALA A CA 1
ATOM 681 C C . ALA A 1 86 ? -1.219 0.687 -2.497 1.00 89.38 86 ALA A C 1
ATOM 683 O O . ALA A 1 86 ? -0.373 1.562 -2.603 1.00 89.38 86 ALA A O 1
ATOM 684 N N . ALA A 1 87 ? -1.037 -0.523 -3.014 1.00 91.06 87 ALA A N 1
ATOM 685 C CA . ALA A 1 87 ? 0.120 -0.857 -3.838 1.00 91.06 87 ALA A CA 1
ATOM 686 C C . ALA A 1 87 ? 0.099 -0.191 -5.225 1.00 91.06 87 ALA A C 1
ATOM 688 O O . ALA A 1 87 ? 1.146 -0.046 -5.853 1.00 91.06 87 ALA A O 1
ATOM 689 N N . GLY A 1 88 ? -1.084 0.190 -5.709 1.00 86.56 88 GLY A N 1
ATOM 690 C CA . GLY A 1 88 ? -1.295 0.767 -7.031 1.00 86.56 88 GLY A CA 1
ATOM 691 C C . GLY A 1 88 ? -1.307 2.297 -7.071 1.00 86.56 88 GLY A C 1
ATOM 692 O O . GLY A 1 88 ? -0.778 2.999 -6.216 1.00 86.56 88 GLY A O 1
ATOM 693 N N . VAL A 1 89 ? -1.947 2.835 -8.110 1.00 70.00 89 VAL A N 1
ATOM 694 C CA . VAL A 1 89 ? -2.092 4.286 -8.347 1.00 70.00 89 VAL A CA 1
ATOM 695 C C . VAL A 1 89 ? -3.308 4.912 -7.660 1.00 70.00 89 VAL A C 1
ATOM 697 O O . VAL A 1 89 ? -3.489 6.125 -7.728 1.00 70.00 89 VAL A O 1
ATOM 700 N N . VAL A 1 90 ? -4.158 4.107 -7.015 1.00 69.00 90 VAL A N 1
ATOM 701 C CA . VAL A 1 90 ? -5.518 4.514 -6.619 1.00 69.00 90 VAL A CA 1
ATOM 702 C C . VAL A 1 90 ? -5.522 5.561 -5.497 1.00 69.00 90 VAL A C 1
ATOM 704 O O . VAL A 1 90 ? -6.401 6.421 -5.462 1.00 69.00 90 VAL A O 1
ATOM 707 N N . PHE A 1 91 ? -4.536 5.523 -4.597 1.00 62.06 91 PHE A N 1
ATOM 708 C CA . PHE A 1 91 ? -4.494 6.388 -3.408 1.00 62.06 91 PHE A CA 1
ATOM 709 C C . PHE A 1 91 ? -3.476 7.535 -3.472 1.00 62.06 91 PHE A C 1
ATOM 711 O O . PHE A 1 91 ? -3.322 8.269 -2.496 1.00 62.06 91 PHE A O 1
ATOM 718 N N . GLY A 1 92 ? -2.802 7.725 -4.612 1.00 71.25 92 GLY A N 1
ATOM 719 C CA . GLY A 1 92 ? -1.832 8.810 -4.791 1.00 71.25 92 GLY A CA 1
ATOM 720 C C . GLY A 1 92 ? -0.775 8.860 -3.678 1.00 71.25 92 GLY A C 1
ATOM 721 O O . GLY A 1 92 ? -0.276 7.827 -3.237 1.00 71.25 92 GLY A O 1
ATOM 722 N N . ASP A 1 93 ? -0.463 10.062 -3.191 1.00 68.88 93 ASP A N 1
ATOM 723 C CA . ASP A 1 93 ? 0.603 10.296 -2.202 1.00 68.88 93 ASP A CA 1
ATOM 724 C C . ASP A 1 93 ? 0.310 9.703 -0.804 1.00 68.88 93 ASP A C 1
ATOM 726 O O . ASP A 1 93 ? 1.228 9.505 -0.011 1.00 68.88 93 ASP A O 1
ATOM 730 N N . GLY A 1 94 ? -0.954 9.385 -0.489 1.00 64.81 94 GLY A N 1
ATOM 731 C CA . GLY A 1 94 ? -1.356 8.771 0.789 1.00 64.81 94 GLY A CA 1
ATOM 732 C C . GLY A 1 94 ? -1.130 7.255 0.858 1.00 64.81 94 GLY A C 1
ATOM 733 O O . GLY A 1 94 ? -1.256 6.649 1.925 1.00 64.81 94 GLY A O 1
ATOM 734 N N . ALA A 1 95 ? -0.778 6.637 -0.270 1.00 80.31 95 ALA A N 1
ATOM 735 C CA . ALA A 1 95 ? -0.644 5.194 -0.411 1.00 80.31 95 ALA A CA 1
ATOM 736 C C . ALA A 1 95 ? 0.356 4.531 0.567 1.00 80.31 95 ALA A C 1
ATOM 738 O O . ALA A 1 95 ? 0.010 3.480 1.113 1.00 80.31 95 ALA A O 1
ATOM 739 N N . PRO A 1 96 ? 1.539 5.111 0.876 1.00 86.56 96 PRO A N 1
ATOM 740 C CA . PRO A 1 96 ? 2.485 4.474 1.795 1.00 86.56 96 PRO A CA 1
ATOM 741 C C . PRO A 1 96 ? 1.971 4.359 3.230 1.00 86.56 96 PRO A C 1
ATOM 743 O O . PRO A 1 96 ? 2.135 3.308 3.843 1.00 86.56 96 PRO A O 1
ATOM 746 N N . CYS A 1 97 ? 1.313 5.402 3.749 1.00 85.31 97 CYS A N 1
ATOM 747 C CA . CYS A 1 97 ? 0.799 5.389 5.121 1.00 85.31 97 CYS A CA 1
ATOM 748 C C . CYS A 1 97 ? -0.271 4.312 5.293 1.00 85.31 97 CYS A C 1
ATOM 750 O O . CYS A 1 97 ? -0.297 3.597 6.294 1.00 85.31 97 CYS A O 1
ATOM 752 N N . MET A 1 98 ? -1.118 4.179 4.270 1.00 85.56 98 MET A N 1
ATOM 753 C CA . MET A 1 98 ? -2.172 3.181 4.217 1.00 85.56 98 MET A CA 1
ATOM 754 C C . MET A 1 98 ? -1.619 1.763 4.101 1.00 85.56 98 MET A C 1
ATOM 756 O O . MET A 1 98 ? -2.050 0.872 4.828 1.00 85.56 98 MET A O 1
ATOM 760 N N . ALA A 1 99 ? -0.661 1.546 3.195 1.00 90.81 99 ALA A N 1
ATOM 761 C CA . ALA A 1 99 ? -0.024 0.247 3.042 1.00 90.81 99 ALA A CA 1
ATOM 762 C C . ALA A 1 99 ? 0.632 -0.195 4.355 1.00 90.81 99 ALA A C 1
ATOM 764 O O . ALA A 1 99 ? 0.447 -1.341 4.759 1.00 90.81 99 ALA A O 1
ATOM 765 N N . ASP A 1 100 ? 1.336 0.713 5.038 1.00 90.12 100 ASP A N 1
ATOM 766 C CA . ASP A 1 100 ? 1.970 0.424 6.323 1.00 90.12 100 ASP A CA 1
ATOM 767 C C . ASP A 1 100 ? 0.949 0.073 7.410 1.00 90.12 100 ASP A C 1
ATOM 769 O O . ASP A 1 100 ? 1.103 -0.954 8.068 1.00 90.12 100 ASP A O 1
ATOM 773 N N . ASN A 1 101 ? -0.124 0.860 7.550 1.00 89.62 101 ASN A N 1
ATOM 774 C CA . ASN A 1 101 ? -1.181 0.578 8.520 1.00 89.62 101 ASN A CA 1
ATOM 775 C C . ASN A 1 101 ? -1.863 -0.771 8.244 1.00 89.62 101 ASN A C 1
ATOM 777 O O . ASN A 1 101 ? -1.878 -1.644 9.111 1.00 89.62 101 ASN A O 1
ATOM 781 N N . LEU A 1 102 ? -2.347 -0.990 7.015 1.00 90.56 102 LEU A N 1
ATOM 782 C CA . LEU A 1 102 ? -2.984 -2.249 6.614 1.00 90.56 102 LEU A CA 1
ATOM 783 C C . LEU A 1 102 ? -2.086 -3.454 6.911 1.00 90.56 102 LEU A C 1
ATOM 785 O O . LEU A 1 102 ? -2.547 -4.469 7.426 1.00 90.56 102 LEU A O 1
ATOM 789 N N . CYS A 1 103 ? -0.788 -3.334 6.635 1.00 92.62 103 CYS A N 1
ATOM 790 C CA . CYS A 1 103 ? 0.195 -4.379 6.893 1.00 92.62 103 CYS A CA 1
ATOM 791 C C . CYS A 1 103 ? 0.354 -4.751 8.383 1.00 92.62 103 CYS A C 1
ATOM 793 O O . CYS A 1 103 ? 0.925 -5.805 8.665 1.00 92.62 103 CYS A O 1
ATOM 795 N N . ARG A 1 104 ? -0.133 -3.933 9.330 1.00 89.31 104 ARG A N 1
ATOM 796 C CA . ARG A 1 104 ? -0.169 -4.251 10.773 1.00 89.31 104 ARG A CA 1
ATOM 797 C C . ARG A 1 104 ? -1.431 -5.014 11.188 1.00 89.31 104 ARG A C 1
ATOM 799 O O . ARG A 1 104 ? -1.387 -5.743 12.175 1.00 89.31 104 ARG A O 1
ATOM 806 N N . HIS A 1 105 ? -2.531 -4.865 10.448 1.00 86.44 105 HIS A N 1
ATOM 807 C CA . HIS A 1 105 ? -3.823 -5.497 10.765 1.00 86.44 105 HIS A CA 1
ATOM 808 C C . HIS A 1 105 ? -4.109 -6.760 9.945 1.00 86.44 105 HIS A C 1
ATOM 810 O O . HIS A 1 105 ? -5.013 -7.523 10.283 1.00 86.44 105 HIS A O 1
ATOM 816 N N . LEU A 1 106 ? -3.372 -6.980 8.856 1.00 91.62 106 LEU A N 1
ATOM 817 C CA . LEU A 1 106 ? -3.602 -8.098 7.948 1.00 91.62 106 LEU A CA 1
ATOM 818 C C . LEU A 1 106 ? -2.773 -9.329 8.319 1.00 91.62 106 LEU A C 1
ATOM 820 O O . LEU A 1 106 ? -1.605 -9.243 8.696 1.00 91.62 106 LEU A O 1
ATOM 824 N N . LEU A 1 107 ? -3.379 -10.503 8.141 1.00 91.31 107 LEU A N 1
ATOM 825 C CA . LEU A 1 107 ? -2.673 -11.775 8.239 1.00 91.31 107 LEU A CA 1
ATOM 826 C C . LEU A 1 107 ? -1.793 -11.994 6.995 1.00 91.31 107 LEU A C 1
ATOM 828 O O . LEU A 1 107 ? -2.109 -11.483 5.916 1.00 91.31 107 LEU A O 1
ATOM 832 N N . PRO A 1 108 ? -0.744 -12.837 7.076 1.00 89.62 108 PRO A N 1
ATOM 833 C CA . PRO A 1 108 ? 0.118 -13.126 5.927 1.00 89.62 108 PRO A CA 1
ATOM 834 C C . PRO A 1 108 ? -0.632 -13.624 4.682 1.00 89.62 108 PRO A C 1
ATOM 836 O O . PRO A 1 108 ? -0.214 -13.346 3.558 1.00 89.62 108 PRO A O 1
ATOM 839 N N . ALA A 1 109 ? -1.747 -14.340 4.863 1.00 91.25 109 ALA A N 1
ATOM 840 C CA . ALA A 1 109 ? -2.593 -14.793 3.759 1.00 91.25 109 ALA A CA 1
ATOM 841 C C . ALA A 1 109 ? -3.270 -13.626 3.018 1.00 91.25 109 ALA A C 1
ATOM 843 O O . ALA A 1 109 ? -3.399 -13.672 1.797 1.00 91.25 109 ALA A O 1
ATOM 844 N N . ASP A 1 110 ? -3.653 -12.568 3.734 1.00 94.00 110 ASP A N 1
ATOM 845 C CA . ASP A 1 110 ? -4.298 -11.390 3.153 1.00 94.00 110 ASP A CA 1
ATOM 846 C C . ASP A 1 110 ? -3.287 -10.424 2.527 1.00 94.00 110 ASP A C 1
ATOM 848 O O . ASP A 1 110 ? -3.578 -9.803 1.504 1.00 94.00 110 ASP A O 1
ATOM 852 N N . ILE A 1 111 ? -2.074 -10.350 3.084 1.00 94.38 111 ILE A N 1
ATOM 853 C CA . ILE A 1 111 ? -0.951 -9.599 2.497 1.00 94.38 111 ILE A CA 1
ATOM 854 C C . ILE A 1 111 ? -0.551 -10.188 1.142 1.00 94.38 111 ILE A C 1
ATOM 856 O O . ILE A 1 111 ? -0.238 -9.459 0.204 1.00 94.38 111 ILE A O 1
ATOM 860 N N . ASN A 1 112 ? -0.593 -11.517 1.032 1.00 94.06 112 ASN A N 1
ATOM 861 C CA . ASN A 1 112 ? -0.234 -12.263 -0.173 1.00 94.06 112 ASN A CA 1
ATOM 862 C C . ASN A 1 112 ? -1.426 -12.613 -1.062 1.00 94.06 112 ASN A C 1
ATOM 864 O O . ASN A 1 112 ? -1.287 -13.445 -1.965 1.00 94.06 112 ASN A O 1
ATOM 868 N N . ARG A 1 113 ? -2.587 -12.010 -0.794 1.00 93.31 113 ARG A N 1
ATOM 869 C CA . ARG A 1 113 ? -3.818 -12.275 -1.529 1.00 93.31 113 ARG A CA 1
ATOM 870 C C . ARG A 1 113 ? -3.636 -11.953 -3.005 1.00 93.31 113 ARG A C 1
ATOM 872 O O . ARG A 1 113 ? -3.006 -10.964 -3.350 1.00 93.31 113 ARG A O 1
ATOM 879 N N . GLU A 1 114 ? -4.215 -12.788 -3.850 1.00 92.12 114 GLU A N 1
ATOM 880 C CA . GLU A 1 114 ? -4.178 -12.652 -5.303 1.00 92.12 114 GLU A CA 1
ATOM 881 C C . GLU A 1 114 ? -5.489 -12.034 -5.805 1.00 92.12 114 GLU A C 1
ATOM 883 O O . GLU A 1 114 ? -6.543 -12.203 -5.173 1.00 92.12 114 GLU A O 1
ATOM 888 N N . THR A 1 115 ? -5.449 -11.345 -6.948 1.00 89.38 115 THR A N 1
ATOM 889 C CA . THR A 1 115 ? -6.678 -10.889 -7.610 1.00 89.38 115 THR A CA 1
ATOM 890 C C . THR A 1 115 ? -7.416 -12.051 -8.270 1.00 89.38 115 THR A C 1
ATOM 892 O O . THR A 1 115 ? -6.868 -13.123 -8.539 1.00 89.38 115 THR A O 1
ATOM 895 N N . ARG A 1 116 ? -8.702 -11.840 -8.573 1.00 88.25 116 ARG A N 1
ATOM 896 C CA . ARG A 1 116 ? -9.542 -12.869 -9.205 1.00 88.25 116 ARG A CA 1
ATOM 897 C C . ARG A 1 116 ? -9.053 -13.247 -10.605 1.00 88.25 116 ARG A C 1
ATOM 899 O O . ARG A 1 116 ? -9.285 -14.367 -11.054 1.00 88.25 116 ARG A O 1
ATOM 906 N N . PHE A 1 117 ? -8.448 -12.295 -11.308 1.00 83.69 117 PHE A N 1
ATOM 907 C CA . PHE A 1 117 ? -8.127 -12.418 -12.726 1.00 83.69 117 PHE A CA 1
ATOM 908 C C . PHE A 1 117 ? -6.660 -12.757 -12.986 1.00 83.69 117 PHE A C 1
ATOM 910 O O . PHE A 1 117 ? -6.338 -13.244 -14.070 1.00 83.69 117 PHE A O 1
ATOM 917 N N . ASN A 1 118 ? -5.778 -12.550 -12.006 1.00 82.56 118 ASN A N 1
ATOM 918 C CA . ASN A 1 118 ? -4.365 -12.853 -12.145 1.00 82.56 118 ASN A CA 1
ATOM 919 C C . ASN A 1 118 ? -3.792 -13.413 -10.830 1.00 82.56 118 ASN A C 1
ATOM 921 O O . ASN A 1 118 ? -3.546 -12.653 -9.896 1.00 82.56 118 ASN A O 1
ATOM 925 N N . PRO A 1 119 ? -3.474 -14.721 -10.768 1.00 80.88 119 PRO A N 1
ATOM 926 C CA . PRO A 1 119 ? -2.928 -15.345 -9.559 1.00 80.88 119 PRO A CA 1
ATOM 927 C C . PRO A 1 119 ? -1.516 -14.852 -9.199 1.00 80.88 119 PRO A C 1
ATOM 929 O O . PRO A 1 119 ? -0.980 -15.175 -8.148 1.00 80.88 119 PRO A O 1
ATOM 932 N N . ASN A 1 120 ? -0.867 -14.081 -10.076 1.00 82.62 120 ASN A N 1
ATOM 933 C CA . ASN A 1 120 ? 0.430 -13.472 -9.779 1.00 82.62 120 ASN A CA 1
ATOM 934 C C . ASN A 1 120 ? 0.299 -12.023 -9.298 1.00 82.62 120 ASN A C 1
ATOM 936 O O . ASN A 1 120 ? 1.296 -11.415 -8.916 1.00 82.62 120 ASN A O 1
ATOM 940 N N . GLU A 1 121 ? -0.901 -11.450 -9.362 1.00 87.19 121 GLU A N 1
ATOM 941 C CA . GLU A 1 121 ? -1.161 -10.073 -8.967 1.00 87.19 121 GLU A CA 1
ATOM 942 C C . GLU A 1 121 ? -1.419 -10.030 -7.467 1.00 87.19 121 GLU A C 1
ATOM 944 O O . GLU A 1 121 ? -2.553 -10.011 -7.005 1.00 87.19 121 GLU A O 1
ATOM 949 N N . THR A 1 122 ? -0.328 -10.088 -6.711 1.00 93.00 122 THR A N 1
ATOM 950 C CA . THR A 1 122 ? -0.314 -9.766 -5.285 1.00 93.00 122 THR A CA 1
ATOM 951 C C . THR A 1 122 ? -0.072 -8.266 -5.095 1.00 93.00 122 THR A C 1
ATOM 953 O O . THR A 1 122 ? 0.444 -7.610 -6.006 1.00 93.00 122 THR A O 1
ATOM 956 N N . PRO A 1 123 ? -0.323 -7.692 -3.906 1.00 94.56 123 PRO A N 1
ATOM 957 C CA . PRO A 1 123 ? 0.035 -6.302 -3.632 1.00 94.56 123 PRO A CA 1
ATOM 958 C C . PRO A 1 123 ? 1.521 -6.004 -3.879 1.00 94.56 123 PRO A C 1
ATOM 960 O O . PRO A 1 123 ? 1.864 -4.955 -4.414 1.00 94.56 123 PRO A O 1
ATOM 963 N N . LEU A 1 124 ? 2.415 -6.951 -3.568 1.00 93.38 124 LEU A N 1
ATOM 964 C CA . LEU A 1 124 ? 3.846 -6.804 -3.849 1.00 93.38 124 LEU A CA 1
ATOM 965 C C . LEU A 1 124 ? 4.140 -6.758 -5.351 1.00 93.38 124 LEU A C 1
ATOM 967 O O . LEU A 1 124 ? 4.974 -5.963 -5.782 1.00 93.38 124 LEU A O 1
ATOM 971 N N . TYR A 1 125 ? 3.450 -7.582 -6.144 1.00 91.06 125 TYR A N 1
ATOM 972 C CA . TYR A 1 125 ? 3.549 -7.524 -7.599 1.00 91.06 125 TYR A CA 1
ATOM 973 C C . TYR A 1 125 ? 3.067 -6.174 -8.132 1.00 91.06 125 TYR A C 1
ATOM 975 O O . TYR A 1 125 ? 3.789 -5.553 -8.901 1.00 91.06 125 TYR A O 1
ATOM 983 N N . VAL A 1 126 ? 1.896 -5.700 -7.688 1.00 91.25 126 VAL A N 1
ATOM 984 C CA . VAL A 1 126 ? 1.327 -4.416 -8.128 1.00 91.25 126 VAL A CA 1
ATOM 985 C C . VAL A 1 126 ? 2.292 -3.266 -7.833 1.00 91.25 126 VAL A C 1
ATOM 987 O O . VAL A 1 126 ? 2.593 -2.486 -8.731 1.00 91.25 126 VAL A O 1
ATOM 990 N N . ALA A 1 127 ? 2.841 -3.185 -6.618 1.00 92.44 127 ALA A N 1
ATOM 991 C CA . ALA A 1 127 ? 3.790 -2.126 -6.270 1.00 92.44 127 ALA A CA 1
ATOM 992 C C . ALA A 1 127 ? 5.087 -2.207 -7.095 1.00 92.44 127 ALA A C 1
ATOM 994 O O . ALA A 1 127 ? 5.620 -1.181 -7.515 1.00 92.44 127 ALA A O 1
ATOM 995 N N . GLY A 1 128 ? 5.588 -3.422 -7.349 1.00 90.50 128 GLY A N 1
ATOM 996 C CA . GLY A 1 128 ? 6.757 -3.640 -8.201 1.00 90.50 128 GLY A CA 1
ATOM 997 C C . GLY A 1 128 ? 6.514 -3.249 -9.661 1.00 90.50 128 GLY A C 1
ATOM 998 O O . GLY A 1 128 ? 7.367 -2.608 -10.264 1.00 90.50 128 GLY A O 1
ATOM 999 N N . ASP A 1 129 ? 5.348 -3.591 -10.209 1.00 88.00 129 ASP A N 1
ATOM 1000 C CA . ASP A 1 129 ? 4.925 -3.248 -11.573 1.00 88.00 129 ASP A CA 1
ATOM 1001 C C . ASP A 1 129 ? 4.783 -1.728 -11.749 1.00 88.00 129 ASP A C 1
ATOM 1003 O O . ASP A 1 129 ? 5.287 -1.161 -12.713 1.00 88.00 129 ASP A O 1
ATOM 1007 N N . GLN A 1 130 ? 4.204 -1.032 -10.765 1.00 90.19 130 GLN A N 1
ATOM 1008 C CA . GLN A 1 130 ? 4.108 0.432 -10.790 1.00 90.19 130 GLN A CA 1
ATOM 1009 C C . GLN A 1 130 ? 5.462 1.138 -10.649 1.00 90.19 130 GLN A C 1
ATOM 1011 O O . GLN A 1 130 ? 5.692 2.181 -11.273 1.00 90.19 130 GLN A O 1
ATOM 1016 N N . LEU A 1 131 ? 6.370 0.582 -9.843 1.00 90.94 131 LEU A N 1
ATOM 1017 C CA . LEU A 1 131 ? 7.742 1.077 -9.758 1.00 90.94 131 LEU A CA 1
ATOM 1018 C C . LEU A 1 131 ? 8.461 0.916 -11.103 1.00 90.94 131 LEU A C 1
ATOM 1020 O O . LEU A 1 131 ? 9.135 1.842 -11.547 1.00 90.94 131 LEU A O 1
ATOM 1024 N N . ASP A 1 132 ? 8.285 -0.234 -11.751 1.00 89.19 132 ASP A N 1
ATOM 1025 C CA . ASP A 1 132 ? 8.861 -0.532 -13.061 1.00 89.19 132 ASP A CA 1
ATOM 1026 C C . ASP A 1 132 ? 8.362 0.441 -14.134 1.00 89.19 132 ASP A C 1
ATOM 1028 O O . ASP A 1 132 ? 9.166 1.126 -14.765 1.00 89.19 132 ASP A O 1
ATOM 1032 N N . LEU A 1 133 ? 7.038 0.607 -14.231 1.00 88.62 133 LEU A N 1
ATOM 1033 C CA . LEU A 1 133 ? 6.381 1.587 -15.102 1.00 88.62 133 LEU A CA 1
ATOM 1034 C C . LEU A 1 133 ? 6.902 3.010 -14.867 1.00 88.62 133 LEU A C 1
ATOM 1036 O O . LEU A 1 133 ? 7.104 3.765 -15.815 1.00 88.62 133 LEU A O 1
ATOM 1040 N N . SER A 1 134 ? 7.149 3.388 -13.609 1.00 90.56 134 SER A N 1
ATOM 1041 C CA . SER A 1 134 ? 7.699 4.711 -13.288 1.00 90.56 134 SER A CA 1
ATOM 1042 C C . SER A 1 134 ? 9.117 4.880 -13.839 1.00 90.56 134 SER A C 1
ATOM 1044 O O . SER A 1 134 ? 9.440 5.940 -14.367 1.00 90.56 134 SER A O 1
ATOM 1046 N N . PHE A 1 135 ? 9.962 3.848 -13.769 1.00 89.62 135 PHE A N 1
ATOM 1047 C CA . PHE A 1 135 ? 11.286 3.905 -14.388 1.00 89.62 135 PHE A CA 1
ATOM 1048 C C . PHE A 1 135 ? 11.228 3.903 -15.917 1.00 89.62 135 PHE A C 1
ATOM 1050 O O . PHE A 1 135 ? 11.996 4.632 -16.537 1.00 89.62 135 PHE A O 1
ATOM 1057 N N . GLU A 1 136 ? 10.315 3.143 -16.526 1.00 90.12 136 GLU A N 1
ATOM 1058 C CA . GLU A 1 136 ? 10.128 3.169 -17.981 1.00 90.12 136 GLU A CA 1
ATOM 1059 C C . GLU A 1 136 ? 9.735 4.564 -18.481 1.00 90.12 136 GLU A C 1
ATOM 1061 O O . GLU A 1 136 ? 10.288 5.033 -19.470 1.00 90.12 136 GLU A O 1
ATOM 1066 N N . ILE A 1 137 ? 8.850 5.268 -17.763 1.00 90.94 137 ILE A N 1
ATOM 1067 C CA . ILE A 1 137 ? 8.482 6.657 -18.091 1.00 90.94 137 ILE A CA 1
ATOM 1068 C C . ILE A 1 137 ? 9.698 7.594 -18.031 1.00 90.94 137 ILE A C 1
ATOM 1070 O O . ILE A 1 137 ? 9.798 8.516 -18.839 1.00 90.94 137 ILE A O 1
ATOM 1074 N N . LEU A 1 138 ? 10.620 7.385 -17.085 1.00 91.38 138 LEU A N 1
ATOM 1075 C CA . LEU A 1 138 ? 11.832 8.204 -16.978 1.00 91.38 138 LEU A CA 1
ATOM 1076 C C . LEU A 1 138 ? 12.841 7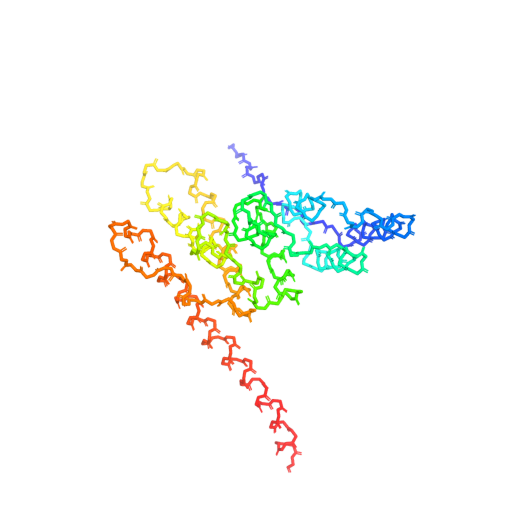.938 -18.098 1.00 91.38 138 LEU A C 1
ATOM 1078 O O . LEU A 1 138 ? 13.556 8.859 -18.489 1.00 91.38 138 LEU A O 1
ATOM 1082 N N . GLU A 1 139 ? 12.915 6.700 -18.582 1.00 90.69 139 GLU A N 1
ATOM 1083 C CA . GLU A 1 139 ? 13.851 6.279 -19.632 1.00 90.69 139 GLU A CA 1
ATOM 1084 C C . GLU A 1 139 ? 13.346 6.554 -21.052 1.00 90.69 139 GLU A C 1
ATOM 1086 O O . GLU A 1 139 ? 14.144 6.560 -21.986 1.00 90.69 139 GLU A O 1
ATOM 1091 N N . ASP A 1 140 ? 12.042 6.762 -21.227 1.00 91.12 140 ASP A N 1
ATOM 1092 C CA . ASP A 1 140 ? 11.439 7.057 -22.524 1.00 91.12 140 ASP A CA 1
ATOM 1093 C C . ASP A 1 140 ? 11.641 8.540 -22.895 1.00 91.12 140 ASP A C 1
ATOM 1095 O O . ASP A 1 140 ? 11.094 9.453 -22.268 1.00 91.12 140 ASP A O 1
ATOM 1099 N N . ASP A 1 141 ? 12.455 8.794 -23.922 1.00 92.12 141 ASP A N 1
ATOM 1100 C CA . ASP A 1 141 ? 12.758 10.139 -24.426 1.00 92.12 141 ASP A CA 1
ATOM 1101 C C . ASP A 1 141 ? 11.526 10.850 -25.012 1.00 92.12 141 ASP A C 1
ATOM 1103 O O . ASP A 1 141 ? 11.477 12.081 -24.984 1.00 92.12 141 ASP A O 1
ATOM 1107 N N . ASP A 1 142 ? 10.511 10.099 -25.456 1.00 94.38 142 ASP A N 1
ATOM 1108 C CA . ASP A 1 142 ? 9.287 10.644 -26.053 1.00 94.38 142 ASP A CA 1
ATOM 1109 C C . ASP A 1 142 ? 8.241 11.064 -25.000 1.00 94.38 142 ASP A C 1
ATOM 1111 O O . ASP A 1 142 ? 7.232 11.688 -25.340 1.00 94.38 142 ASP A O 1
ATOM 1115 N N . ARG A 1 143 ? 8.446 10.724 -23.717 1.00 91.06 143 ARG A N 1
ATOM 1116 C CA . ARG A 1 143 ? 7.544 11.119 -22.619 1.00 91.06 143 ARG A CA 1
ATOM 1117 C C . ARG A 1 143 ? 7.740 12.574 -22.236 1.00 91.06 143 ARG A C 1
ATOM 1119 O O . ARG A 1 143 ? 8.868 13.069 -22.151 1.00 91.06 143 ARG A O 1
ATOM 1126 N N . ASP A 1 144 ? 6.629 13.245 -21.951 1.00 93.88 144 ASP A N 1
ATOM 1127 C CA . ASP A 1 144 ? 6.676 14.651 -21.586 1.00 93.88 144 ASP A CA 1
ATOM 1128 C C . ASP A 1 144 ? 7.242 14.869 -20.171 1.00 93.88 144 ASP A C 1
ATOM 1130 O O . ASP A 1 144 ? 7.306 13.979 -19.315 1.00 93.88 144 ASP A O 1
ATOM 1134 N N . GLU A 1 145 ? 7.681 16.100 -19.921 1.00 92.94 145 GLU A N 1
ATOM 1135 C CA . GLU A 1 145 ? 8.294 16.489 -18.653 1.00 92.94 145 GLU A CA 1
ATOM 1136 C C . GLU A 1 145 ? 7.315 16.357 -17.473 1.00 92.94 145 GLU A C 1
ATOM 1138 O O . GLU A 1 145 ? 7.730 16.119 -16.338 1.00 92.94 145 GLU A O 1
ATOM 1143 N N . TRP A 1 146 ? 6.005 16.490 -17.701 1.00 92.75 146 TRP A N 1
ATOM 1144 C CA . TRP A 1 146 ? 5.013 16.322 -16.643 1.00 92.75 146 TRP A CA 1
ATOM 1145 C C . TRP A 1 146 ? 4.929 14.856 -16.205 1.00 92.75 146 TRP A C 1
ATOM 1147 O O . TRP A 1 146 ? 4.980 14.589 -15.001 1.00 92.75 146 TRP A O 1
ATOM 1157 N N . GLU A 1 147 ? 4.883 13.912 -17.146 1.00 91.06 147 GLU A N 1
ATOM 1158 C CA . GLU A 1 147 ? 4.880 12.471 -16.873 1.00 91.06 147 GLU A CA 1
ATOM 1159 C C . GLU A 1 147 ? 6.154 12.044 -16.138 1.00 91.06 147 GLU A C 1
ATOM 1161 O O . GLU A 1 147 ? 6.079 11.362 -15.109 1.00 91.06 147 GLU A O 1
ATOM 1166 N N . LYS A 1 148 ? 7.320 12.528 -16.585 1.00 91.38 148 LYS A N 1
ATOM 1167 C CA . LYS A 1 148 ? 8.611 12.275 -15.922 1.00 91.38 148 LYS A CA 1
ATOM 1168 C C . LYS A 1 148 ? 8.650 12.830 -14.499 1.00 91.38 148 LYS A C 1
ATOM 1170 O O . LYS A 1 148 ? 9.106 12.156 -13.568 1.00 91.38 148 LYS A O 1
ATOM 1175 N N . ASN A 1 149 ? 8.100 14.023 -14.282 1.00 91.50 149 ASN A N 1
ATOM 1176 C CA . ASN A 1 149 ? 7.981 14.598 -12.943 1.00 91.50 149 ASN A CA 1
ATOM 1177 C C . ASN A 1 149 ? 7.026 13.801 -12.042 1.00 91.50 149 ASN A C 1
ATOM 1179 O O . ASN A 1 149 ? 7.308 13.631 -10.852 1.00 91.50 149 ASN A O 1
ATOM 1183 N N . GLN A 1 150 ? 5.918 13.279 -12.579 1.00 88.56 150 GLN A N 1
ATOM 1184 C CA . GLN A 1 150 ? 5.027 12.388 -11.828 1.00 88.56 150 GLN A CA 1
ATOM 1185 C C . GLN A 1 150 ? 5.722 11.073 -11.465 1.00 88.56 150 GLN A C 1
ATOM 1187 O O . GLN A 1 150 ? 5.663 10.655 -10.308 1.00 88.56 150 GLN A O 1
ATOM 1192 N N . ALA A 1 151 ? 6.420 10.446 -12.413 1.00 90.38 151 ALA A N 1
ATOM 1193 C CA . ALA A 1 151 ? 7.177 9.221 -12.172 1.00 90.38 151 ALA A CA 1
ATOM 1194 C C . ALA A 1 151 ? 8.248 9.420 -11.088 1.00 90.38 151 ALA A C 1
ATOM 1196 O O . ALA A 1 151 ? 8.300 8.659 -10.120 1.00 90.38 151 ALA A O 1
ATOM 1197 N N . THR A 1 152 ? 9.016 10.511 -11.171 1.00 91.06 152 THR A N 1
ATOM 1198 C CA . THR A 1 152 ? 10.031 10.883 -10.168 1.00 91.06 152 THR A CA 1
ATOM 1199 C C . THR A 1 152 ? 9.438 10.994 -8.761 1.00 91.06 152 THR A C 1
ATOM 1201 O O . THR A 1 152 ? 10.046 10.544 -7.790 1.00 91.06 152 THR A O 1
ATOM 1204 N N . ARG A 1 153 ? 8.233 11.562 -8.631 1.00 88.88 153 ARG A N 1
ATOM 1205 C CA . ARG A 1 153 ? 7.535 11.679 -7.339 1.00 88.88 153 ARG A CA 1
ATOM 1206 C C . ARG A 1 153 ? 7.017 10.341 -6.817 1.00 88.88 153 ARG A C 1
ATOM 1208 O O . ARG A 1 153 ? 7.016 10.132 -5.608 1.00 88.88 153 ARG A O 1
ATOM 1215 N N . LYS A 1 154 ? 6.587 9.443 -7.706 1.00 89.19 154 LYS A N 1
ATOM 1216 C CA . LYS A 1 154 ? 5.974 8.158 -7.341 1.00 89.19 154 LYS A CA 1
ATOM 1217 C C . LYS A 1 154 ? 6.978 7.077 -6.947 1.00 89.19 154 LYS A C 1
ATOM 1219 O O . LYS A 1 154 ? 6.672 6.276 -6.067 1.00 89.19 154 LYS A O 1
ATOM 1224 N N . ILE A 1 155 ? 8.177 7.071 -7.533 1.00 89.62 155 ILE A N 1
ATOM 1225 C CA . ILE A 1 155 ? 9.245 6.104 -7.214 1.00 89.62 155 ILE A CA 1
ATOM 1226 C C . ILE A 1 155 ? 9.468 5.930 -5.698 1.00 89.62 155 ILE A C 1
ATOM 1228 O O . ILE A 1 155 ? 9.334 4.802 -5.216 1.00 89.62 155 ILE A O 1
ATOM 1232 N N . PRO A 1 156 ? 9.733 6.989 -4.903 1.00 89.94 156 PRO A N 1
ATOM 1233 C CA . PRO A 1 156 ? 9.962 6.823 -3.465 1.00 89.94 156 PRO A CA 1
ATOM 1234 C C . PRO A 1 156 ? 8.728 6.307 -2.703 1.00 89.94 156 PRO A C 1
ATOM 1236 O O . PRO A 1 156 ? 8.875 5.666 -1.656 1.00 89.94 156 PRO A O 1
ATOM 1239 N N . LEU A 1 157 ? 7.514 6.543 -3.216 1.00 89.31 157 LEU A N 1
ATOM 1240 C CA . LEU A 1 157 ? 6.278 6.022 -2.624 1.00 89.31 157 LEU A CA 1
ATOM 1241 C C . LEU A 1 157 ? 6.197 4.504 -2.807 1.00 89.31 157 LEU A C 1
ATOM 1243 O O . LEU A 1 157 ? 6.027 3.783 -1.823 1.00 89.31 157 LEU A O 1
ATOM 1247 N N . TYR A 1 158 ? 6.403 4.010 -4.032 1.00 90.75 158 TYR A N 1
ATOM 1248 C CA . TYR A 1 158 ? 6.396 2.571 -4.315 1.00 90.75 158 TYR A CA 1
ATOM 1249 C C . TYR A 1 158 ? 7.523 1.836 -3.598 1.00 90.75 158 TYR A C 1
ATOM 1251 O O . TYR A 1 158 ? 7.301 0.753 -3.063 1.00 90.75 158 TYR A O 1
ATOM 1259 N N . GLU A 1 159 ? 8.708 2.435 -3.485 1.00 90.88 159 GLU A N 1
ATOM 1260 C CA . GLU A 1 159 ? 9.790 1.863 -2.677 1.00 90.88 159 GLU A CA 1
ATOM 1261 C C . GLU A 1 159 ? 9.409 1.716 -1.204 1.00 90.88 159 GLU A C 1
ATOM 1263 O O . GLU A 1 159 ? 9.764 0.724 -0.562 1.00 90.88 159 GLU A O 1
ATOM 1268 N N . THR A 1 160 ? 8.681 2.693 -0.666 1.00 90.75 160 THR A N 1
ATOM 1269 C CA . THR A 1 160 ? 8.201 2.654 0.716 1.00 90.75 160 THR A CA 1
ATOM 1270 C C . THR A 1 160 ? 7.133 1.583 0.897 1.00 90.75 160 THR A C 1
ATOM 1272 O O . THR A 1 160 ? 7.232 0.794 1.834 1.00 90.75 160 THR A O 1
ATOM 1275 N N . ILE A 1 161 ? 6.189 1.472 -0.038 1.00 92.19 161 ILE A N 1
ATOM 1276 C CA . ILE A 1 161 ? 5.152 0.434 -0.011 1.00 92.19 161 ILE A CA 1
ATOM 1277 C C . ILE A 1 161 ? 5.764 -0.966 -0.124 1.00 92.19 161 ILE A C 1
ATOM 1279 O O . ILE A 1 161 ? 5.448 -1.835 0.685 1.00 92.19 161 ILE A O 1
ATOM 1283 N N . ILE A 1 162 ? 6.685 -1.182 -1.072 1.00 92.56 162 ILE A N 1
ATOM 1284 C CA . ILE A 1 162 ? 7.418 -2.450 -1.220 1.00 92.56 162 ILE A CA 1
ATOM 1285 C C . ILE A 1 162 ? 8.117 -2.798 0.095 1.00 92.56 162 ILE A C 1
ATOM 1287 O O . ILE A 1 162 ? 8.037 -3.936 0.549 1.00 92.56 162 ILE A O 1
ATOM 1291 N N . ARG A 1 163 ? 8.759 -1.824 0.751 1.00 91.31 163 ARG A N 1
ATOM 1292 C CA . ARG A 1 163 ? 9.412 -2.045 2.047 1.00 91.31 163 ARG A CA 1
ATOM 1293 C C . ARG A 1 163 ? 8.416 -2.476 3.129 1.00 91.31 163 ARG A C 1
ATOM 1295 O O . ARG A 1 163 ? 8.695 -3.453 3.819 1.00 91.31 163 ARG A O 1
ATOM 1302 N N . SER A 1 164 ? 7.279 -1.795 3.272 1.00 92.31 164 SER A N 1
ATOM 1303 C CA . SER A 1 164 ? 6.254 -2.165 4.263 1.00 92.31 164 SER A CA 1
ATOM 1304 C C . SER A 1 164 ? 5.673 -3.556 3.991 1.00 92.31 164 SER A C 1
ATOM 1306 O O . SER A 1 164 ? 5.611 -4.379 4.901 1.00 92.31 164 SER A O 1
ATOM 1308 N N . LEU A 1 165 ? 5.370 -3.875 2.729 1.00 94.12 165 LEU A N 1
ATOM 1309 C CA . LEU A 1 165 ? 4.892 -5.201 2.320 1.00 94.12 165 LEU A CA 1
ATOM 1310 C C . LEU A 1 165 ? 5.894 -6.308 2.679 1.00 94.12 165 LEU A C 1
ATOM 1312 O O . LEU A 1 165 ? 5.520 -7.323 3.267 1.00 94.12 165 LEU A O 1
ATOM 1316 N N . LEU A 1 166 ? 7.176 -6.113 2.360 1.00 92.56 166 LEU A N 1
ATOM 1317 C CA . LEU A 1 166 ? 8.225 -7.094 2.652 1.00 92.56 166 LEU A CA 1
ATOM 1318 C C . LEU A 1 166 ? 8.439 -7.284 4.159 1.00 92.56 166 LEU A C 1
ATOM 1320 O O . LEU A 1 166 ? 8.600 -8.420 4.606 1.00 92.56 166 LEU A O 1
ATOM 1324 N N . ARG A 1 167 ? 8.397 -6.202 4.949 1.00 90.50 167 ARG A N 1
ATOM 1325 C CA . ARG A 1 167 ? 8.495 -6.269 6.419 1.00 90.50 167 ARG A CA 1
ATOM 1326 C C . ARG A 1 167 ? 7.345 -7.057 7.042 1.00 90.50 167 ARG A C 1
ATOM 1328 O O . ARG A 1 167 ? 7.570 -7.760 8.023 1.00 90.50 167 ARG A O 1
ATOM 1335 N N . SER A 1 168 ? 6.157 -6.991 6.449 1.00 92.12 168 SER A N 1
ATOM 1336 C CA . SER A 1 168 ? 4.978 -7.716 6.930 1.00 92.12 168 SER A CA 1
ATOM 1337 C C . SER A 1 168 ? 4.795 -9.105 6.309 1.00 92.12 168 SER A C 1
ATOM 1339 O O . SER A 1 168 ? 3.760 -9.739 6.495 1.00 92.12 168 SER A O 1
ATOM 1341 N N . GLY A 1 169 ? 5.812 -9.631 5.618 1.00 91.06 169 GLY A N 1
ATOM 1342 C CA . GLY A 1 169 ? 5.819 -11.019 5.151 1.00 91.06 169 GLY A CA 1
ATOM 1343 C C . GLY A 1 169 ? 5.207 -11.232 3.767 1.00 91.06 169 GLY A C 1
ATOM 1344 O O . GLY A 1 169 ? 4.730 -12.331 3.468 1.00 91.06 169 GLY A O 1
ATOM 1345 N N . ALA A 1 170 ? 5.220 -10.211 2.905 1.00 92.94 170 ALA A N 1
ATOM 1346 C CA . ALA A 1 170 ? 4.920 -10.409 1.494 1.00 92.94 170 ALA A CA 1
ATOM 1347 C C . ALA A 1 170 ? 5.924 -11.384 0.847 1.00 92.94 170 ALA A C 1
ATOM 1349 O O . ALA A 1 170 ? 7.143 -11.259 0.978 1.00 92.94 170 ALA A O 1
ATOM 1350 N N . ASP A 1 171 ? 5.392 -12.367 0.132 1.00 90.75 171 ASP A N 1
ATOM 1351 C CA . ASP A 1 171 ? 6.115 -13.488 -0.442 1.00 90.75 171 ASP A CA 1
ATOM 1352 C C . ASP A 1 171 ? 6.677 -13.121 -1.820 1.00 90.75 171 ASP A C 1
ATOM 1354 O O . ASP A 1 171 ? 5.997 -13.144 -2.849 1.00 90.75 171 ASP A O 1
ATOM 1358 N N . VAL A 1 172 ? 7.976 -12.830 -1.842 1.00 88.31 172 VAL A N 1
ATOM 1359 C CA . VAL A 1 172 ? 8.744 -12.520 -3.057 1.00 88.31 172 VAL A CA 1
ATOM 1360 C C . VAL A 1 172 ? 8.725 -13.675 -4.066 1.00 88.31 172 VAL A C 1
ATOM 1362 O O . VAL A 1 172 ? 8.904 -13.464 -5.271 1.00 88.31 172 VAL A O 1
ATOM 1365 N N . SER A 1 173 ? 8.509 -14.916 -3.615 1.00 85.56 173 SER A N 1
ATOM 1366 C CA . SER A 1 173 ? 8.469 -16.075 -4.508 1.00 85.56 173 SER A CA 1
ATOM 1367 C C . SER A 1 173 ? 7.264 -16.050 -5.453 1.00 85.56 173 SER A C 1
ATOM 1369 O O . SER A 1 173 ? 7.365 -16.611 -6.550 1.00 85.56 173 SER A O 1
ATOM 1371 N N . ARG A 1 174 ? 6.198 -15.323 -5.079 1.00 82.88 174 ARG A N 1
ATOM 1372 C CA . ARG A 1 174 ? 4.979 -15.118 -5.879 1.00 82.88 174 ARG A CA 1
ATOM 1373 C C . ARG A 1 174 ? 5.151 -14.133 -7.030 1.00 82.88 174 ARG A C 1
ATOM 1375 O O . ARG A 1 174 ? 4.321 -14.113 -7.932 1.00 82.88 174 ARG A O 1
ATOM 1382 N N . ILE A 1 175 ? 6.234 -13.353 -7.055 1.00 81.44 175 ILE A N 1
ATOM 1383 C CA . ILE A 1 175 ? 6.542 -12.517 -8.219 1.00 81.44 175 ILE A CA 1
ATOM 1384 C C . ILE A 1 175 ? 6.860 -13.456 -9.389 1.00 81.44 175 ILE A C 1
ATOM 1386 O O . ILE A 1 175 ? 7.784 -14.273 -9.273 1.00 81.44 175 ILE A O 1
ATOM 1390 N N . PRO A 1 176 ? 6.131 -13.380 -10.515 1.00 71.31 176 PRO A N 1
ATOM 1391 C CA . PRO A 1 176 ? 6.218 -14.379 -11.562 1.00 71.31 176 PRO A CA 1
ATOM 1392 C C . PRO A 1 176 ? 7.647 -14.495 -12.092 1.00 71.31 176 PRO A C 1
ATOM 1394 O O . PRO A 1 176 ? 8.331 -13.511 -12.378 1.00 71.31 176 PRO A O 1
ATOM 1397 N N . ARG A 1 177 ? 8.120 -15.740 -12.211 1.00 66.31 177 ARG A N 1
ATOM 1398 C CA . ARG A 1 177 ? 9.394 -16.029 -12.871 1.00 66.31 177 ARG A CA 1
ATOM 1399 C C . ARG A 1 177 ? 9.215 -15.886 -14.381 1.00 66.31 177 ARG A C 1
ATOM 1401 O O . ARG A 1 177 ? 8.156 -16.247 -14.900 1.00 66.31 177 ARG A O 1
ATOM 1408 N N . PRO A 1 178 ? 10.239 -15.431 -15.108 1.00 58.38 178 PRO A N 1
ATOM 1409 C CA . PRO A 1 178 ? 10.128 -15.304 -16.550 1.00 58.38 178 PRO A CA 1
ATOM 1410 C C . PRO A 1 178 ? 9.914 -16.684 -17.242 1.00 58.38 178 PRO A C 1
ATOM 1412 O O . PRO A 1 178 ? 10.836 -17.495 -17.263 1.00 58.38 178 PRO A O 1
ATOM 1415 N N . ARG A 1 179 ? 8.705 -16.992 -17.768 1.00 51.91 179 ARG A N 1
ATOM 1416 C CA . ARG A 1 179 ? 8.355 -18.192 -18.597 1.00 51.91 179 ARG A CA 1
ATOM 1417 C C . ARG A 1 179 ? 7.342 -17.895 -19.748 1.00 51.91 179 ARG A C 1
ATOM 1419 O O . ARG A 1 179 ? 6.220 -17.519 -19.440 1.00 51.91 179 ARG A O 1
ATOM 1426 N N . ALA A 1 180 ? 7.760 -17.922 -21.035 1.00 51.94 180 ALA A N 1
ATOM 1427 C CA . ALA A 1 180 ? 7.112 -17.376 -22.297 1.00 51.94 180 ALA A CA 1
ATOM 1428 C C . ALA A 1 180 ? 6.598 -15.861 -22.440 1.00 51.94 180 ALA A C 1
ATOM 1430 O O . ALA A 1 180 ? 6.057 -15.263 -21.515 1.00 51.94 180 ALA A O 1
ATOM 1431 N N . PRO A 1 181 ? 6.608 -15.238 -23.649 1.00 50.19 181 PRO A N 1
ATOM 1432 C CA . PRO A 1 181 ? 7.464 -14.144 -24.163 1.00 50.19 181 PRO A CA 1
ATOM 1433 C C . PRO A 1 181 ? 7.313 -12.679 -23.629 1.00 50.19 181 PRO A C 1
ATOM 1435 O O . PRO A 1 181 ? 7.927 -11.773 -24.196 1.00 50.19 181 PRO A O 1
ATOM 1438 N N . VAL A 1 182 ? 6.544 -12.386 -22.570 1.00 49.22 182 VAL A N 1
ATOM 1439 C CA . VAL A 1 182 ? 6.214 -10.986 -22.147 1.00 49.22 182 VAL A CA 1
ATOM 1440 C C . VAL A 1 182 ? 7.258 -10.384 -21.172 1.00 49.22 182 VAL A C 1
ATOM 1442 O O . VAL A 1 182 ? 6.956 -10.010 -20.041 1.00 49.22 182 VAL A O 1
ATOM 1445 N N . TRP A 1 183 ? 8.538 -10.379 -21.567 1.00 52.84 183 TRP A N 1
ATOM 1446 C CA . TRP A 1 183 ? 9.666 -10.457 -20.620 1.00 52.84 183 TRP A CA 1
ATOM 1447 C C . TRP A 1 183 ? 10.129 -9.237 -19.862 1.00 52.84 183 TRP A C 1
ATOM 1449 O O . TRP A 1 183 ? 10.556 -9.388 -18.715 1.00 52.84 183 TRP A O 1
ATOM 1459 N N . ARG A 1 184 ? 10.219 -8.091 -20.533 1.00 54.03 184 ARG A N 1
ATOM 1460 C CA . ARG A 1 184 ? 11.102 -7.028 -20.038 1.00 54.03 184 ARG A CA 1
ATOM 1461 C C . ARG A 1 184 ? 10.571 -6.462 -18.723 1.00 54.03 184 ARG A C 1
ATOM 1463 O O . ARG A 1 184 ? 11.290 -6.508 -17.730 1.00 54.03 184 ARG A O 1
ATOM 1470 N N . LEU A 1 185 ? 9.278 -6.147 -18.716 1.00 56.06 185 LEU A N 1
ATOM 1471 C CA . LEU A 1 185 ? 8.520 -5.657 -17.567 1.00 56.06 185 LEU A CA 1
ATOM 1472 C C . LEU A 1 185 ? 8.629 -6.595 -16.348 1.00 56.06 185 LEU A C 1
ATOM 1474 O O . LEU A 1 185 ? 9.051 -6.226 -15.257 1.00 56.06 185 LEU A O 1
ATOM 1478 N N . ARG A 1 186 ? 8.352 -7.894 -16.539 1.00 66.69 186 ARG A N 1
ATOM 1479 C CA . ARG A 1 186 ? 8.321 -8.864 -15.423 1.00 66.69 186 ARG A CA 1
ATOM 1480 C C . ARG A 1 186 ? 9.694 -9.161 -14.829 1.00 66.69 186 ARG A C 1
ATOM 1482 O O . ARG A 1 186 ? 9.802 -9.438 -13.635 1.00 66.69 186 ARG A O 1
ATOM 1489 N N . ARG A 1 187 ? 10.744 -9.150 -15.656 1.00 69.62 187 ARG A N 1
ATOM 1490 C CA . ARG A 1 187 ? 12.113 -9.379 -15.186 1.00 69.62 187 ARG A CA 1
ATOM 1491 C C . ARG A 1 187 ? 12.607 -8.188 -14.367 1.00 69.62 187 ARG A C 1
ATOM 1493 O O . ARG A 1 187 ? 13.133 -8.399 -13.276 1.00 69.62 187 ARG A O 1
ATOM 1500 N N . ARG A 1 188 ? 12.408 -6.973 -14.880 1.00 77.31 188 ARG A N 1
ATOM 1501 C CA . ARG A 1 188 ? 12.883 -5.740 -14.254 1.00 77.31 188 ARG A CA 1
ATOM 1502 C C . ARG A 1 188 ? 12.159 -5.462 -12.934 1.00 77.31 188 ARG A C 1
ATOM 1504 O O . ARG A 1 188 ? 12.829 -5.293 -11.918 1.00 77.31 188 ARG A O 1
ATOM 1511 N N . CYS A 1 189 ? 10.833 -5.615 -12.900 1.00 78.50 189 CYS A N 1
ATOM 1512 C CA . CYS A 1 189 ? 10.039 -5.583 -11.665 1.00 78.50 189 CYS A CA 1
ATOM 1513 C C . CYS A 1 189 ? 10.601 -6.527 -10.581 1.00 78.50 189 CYS A C 1
ATOM 1515 O O . CYS A 1 189 ? 10.853 -6.119 -9.444 1.00 78.50 189 CYS A O 1
ATOM 1517 N N . ARG A 1 190 ? 10.886 -7.790 -10.934 1.00 80.38 190 ARG A N 1
ATOM 1518 C CA . ARG A 1 190 ? 11.454 -8.764 -9.987 1.00 80.38 190 ARG A CA 1
ATOM 1519 C C . ARG A 1 190 ? 12.839 -8.351 -9.485 1.00 80.38 190 ARG A C 1
ATOM 1521 O O . ARG A 1 190 ? 13.115 -8.494 -8.296 1.00 80.38 190 ARG A O 1
ATOM 1528 N N . GLU A 1 191 ? 13.712 -7.878 -10.370 1.00 85.94 191 GLU A N 1
ATOM 1529 C CA . GLU A 1 191 ? 15.060 -7.419 -10.010 1.00 85.94 191 GLU A CA 1
ATOM 1530 C C . GLU A 1 191 ? 15.005 -6.203 -9.068 1.00 85.94 191 GLU A C 1
ATOM 1532 O O . GLU A 1 191 ? 15.730 -6.169 -8.069 1.00 85.94 191 GLU A O 1
ATOM 1537 N N . LEU A 1 192 ? 14.087 -5.261 -9.309 1.00 85.94 192 LEU A N 1
ATOM 1538 C CA . LEU A 1 192 ? 13.853 -4.107 -8.438 1.00 85.94 192 LEU A CA 1
ATOM 1539 C C . LEU A 1 192 ? 13.397 -4.537 -7.039 1.00 85.94 192 LEU A C 1
ATOM 1541 O O . LEU A 1 192 ? 14.004 -4.135 -6.043 1.00 85.94 192 LEU A O 1
ATOM 1545 N N . VAL A 1 193 ? 12.388 -5.410 -6.944 1.00 82.75 193 VAL A N 1
ATOM 1546 C CA . VAL A 1 193 ? 11.898 -5.889 -5.641 1.00 82.75 193 VAL A CA 1
ATOM 1547 C C . VAL A 1 193 ? 12.972 -6.685 -4.896 1.00 82.75 193 VAL A C 1
ATOM 1549 O O . VAL A 1 193 ? 13.163 -6.473 -3.700 1.00 82.75 193 VAL A O 1
ATOM 1552 N N . LEU A 1 194 ? 13.725 -7.555 -5.579 1.00 86.19 194 LEU A N 1
ATOM 1553 C CA . LEU A 1 194 ? 14.818 -8.319 -4.961 1.00 86.19 194 LEU A CA 1
ATOM 1554 C C . LEU A 1 194 ? 15.948 -7.420 -4.456 1.00 86.19 194 LEU A C 1
ATOM 1556 O O . LEU A 1 194 ? 16.503 -7.667 -3.382 1.00 86.19 194 LEU A O 1
ATOM 1560 N N . THR A 1 195 ? 16.268 -6.362 -5.200 1.00 88.38 195 THR A N 1
ATOM 1561 C CA . THR A 1 195 ? 17.248 -5.360 -4.770 1.00 88.38 195 THR A CA 1
ATOM 1562 C C . THR A 1 195 ? 16.777 -4.689 -3.483 1.00 88.38 195 THR A C 1
ATOM 1564 O O . THR A 1 195 ? 17.518 -4.655 -2.500 1.00 88.38 195 THR A O 1
ATOM 1567 N N . ARG A 1 196 ? 15.513 -4.244 -3.436 1.00 84.50 196 ARG A N 1
ATOM 1568 C CA . ARG A 1 196 ? 14.922 -3.618 -2.241 1.00 84.50 196 ARG A CA 1
ATOM 1569 C C . ARG A 1 196 ? 14.836 -4.576 -1.055 1.00 84.50 196 ARG A C 1
ATOM 1571 O O . ARG A 1 196 ? 15.162 -4.176 0.060 1.00 84.50 196 ARG A O 1
ATOM 1578 N N . TYR A 1 197 ? 14.488 -5.836 -1.295 1.00 80.94 197 TYR A N 1
ATOM 1579 C CA . TYR A 1 197 ? 14.502 -6.889 -0.283 1.00 80.94 197 TYR A CA 1
ATOM 1580 C C . TYR A 1 197 ? 15.903 -7.099 0.304 1.00 80.94 197 TYR A C 1
ATOM 1582 O O . TYR A 1 197 ? 16.066 -7.132 1.521 1.00 80.94 197 TYR A O 1
ATOM 1590 N N . THR A 1 198 ? 16.931 -7.152 -0.545 1.00 84.00 198 THR A N 1
ATOM 1591 C CA . THR A 1 198 ? 18.327 -7.308 -0.109 1.00 84.00 198 THR A CA 1
ATOM 1592 C C . THR A 1 198 ? 18.796 -6.104 0.707 1.00 84.00 198 THR A C 1
ATOM 1594 O O . THR A 1 198 ? 19.408 -6.274 1.759 1.00 84.00 198 THR A O 1
ATOM 1597 N N . THR A 1 199 ? 18.473 -4.880 0.270 1.00 85.06 199 THR A N 1
ATOM 1598 C CA . THR A 1 199 ? 18.760 -3.666 1.046 1.00 85.06 199 THR A CA 1
ATOM 1599 C C . THR A 1 199 ? 18.079 -3.712 2.411 1.00 85.06 199 THR A C 1
ATOM 1601 O O . THR A 1 199 ? 18.757 -3.500 3.407 1.00 85.06 199 THR A O 1
ATOM 1604 N N . MET A 1 200 ? 16.786 -4.047 2.470 1.00 79.62 200 MET A N 1
ATOM 1605 C CA . MET A 1 200 ? 16.025 -4.148 3.721 1.00 79.62 200 MET A CA 1
ATOM 1606 C C . MET A 1 200 ? 16.636 -5.175 4.687 1.00 79.62 200 MET A C 1
ATOM 1608 O O . MET A 1 200 ? 16.782 -4.885 5.872 1.00 79.62 200 MET A O 1
ATOM 1612 N N . LEU A 1 201 ? 17.033 -6.356 4.201 1.00 77.94 201 LEU A N 1
ATOM 1613 C CA . LEU A 1 201 ? 17.727 -7.349 5.029 1.00 77.94 201 LEU A CA 1
ATOM 1614 C C . LEU A 1 201 ? 19.056 -6.802 5.575 1.00 77.94 201 LEU A C 1
ATOM 1616 O O . LEU A 1 201 ? 19.348 -6.941 6.763 1.00 77.94 201 LEU A O 1
ATOM 1620 N N . ASN A 1 202 ? 19.838 -6.137 4.724 1.00 79.44 202 ASN A N 1
ATOM 1621 C CA . ASN A 1 202 ? 21.152 -5.617 5.097 1.00 79.44 202 ASN A CA 1
ATOM 1622 C C . ASN A 1 202 ? 21.089 -4.394 6.022 1.00 79.44 202 ASN A C 1
ATOM 1624 O O . ASN A 1 202 ? 21.992 -4.217 6.833 1.00 79.44 202 ASN A O 1
ATOM 1628 N N . THR A 1 203 ? 20.066 -3.544 5.919 1.00 80.19 203 THR A N 1
ATOM 1629 C CA . THR A 1 203 ? 19.935 -2.348 6.765 1.00 80.19 203 THR A CA 1
ATOM 1630 C C . THR A 1 203 ? 19.092 -2.617 7.997 1.00 80.19 203 THR A C 1
ATOM 1632 O O . THR A 1 203 ? 19.544 -2.364 9.110 1.00 80.19 203 THR A O 1
ATOM 1635 N N . ASP A 1 204 ? 17.885 -3.147 7.831 1.00 71.31 204 ASP A N 1
ATOM 1636 C CA . ASP A 1 204 ? 16.868 -3.126 8.884 1.00 71.31 204 ASP A CA 1
ATOM 1637 C C . ASP A 1 204 ? 17.019 -4.322 9.817 1.00 71.31 204 ASP A C 1
ATOM 1639 O O . ASP A 1 204 ? 17.016 -4.165 11.038 1.00 71.31 204 ASP A O 1
ATOM 1643 N N . VAL A 1 205 ? 17.209 -5.516 9.247 1.00 69.94 205 VAL A N 1
ATOM 1644 C CA . VAL A 1 205 ? 17.387 -6.739 10.040 1.00 69.94 205 VAL A CA 1
ATOM 1645 C C . VAL A 1 205 ? 18.751 -6.732 10.708 1.00 69.94 205 VAL A C 1
ATOM 1647 O O . VAL A 1 205 ? 18.835 -6.999 11.902 1.00 69.94 205 VAL A O 1
ATOM 1650 N N . HIS A 1 206 ? 19.812 -6.358 9.989 1.00 71.81 206 HIS A N 1
ATOM 1651 C CA . HIS A 1 206 ? 21.141 -6.260 10.589 1.00 71.81 206 HIS A CA 1
ATOM 1652 C C . HIS A 1 206 ? 21.183 -5.213 11.712 1.00 71.81 206 HIS A C 1
ATOM 1654 O O . HIS A 1 206 ? 21.665 -5.506 12.804 1.00 71.81 206 HIS A O 1
ATOM 1660 N N . THR A 1 207 ? 20.646 -4.006 11.496 1.00 73.56 207 THR A N 1
ATOM 1661 C CA . THR A 1 207 ? 20.656 -2.956 12.531 1.00 73.56 207 THR A CA 1
ATOM 1662 C C . THR A 1 207 ? 19.750 -3.313 13.705 1.00 73.56 207 THR A C 1
ATOM 1664 O O . THR A 1 207 ? 20.156 -3.144 14.853 1.00 73.56 207 THR A O 1
ATOM 1667 N N . GLY A 1 208 ? 18.558 -3.859 13.446 1.00 68.38 208 GLY A N 1
ATOM 1668 C CA . GLY A 1 208 ? 17.627 -4.296 14.486 1.00 68.38 208 GLY A CA 1
ATOM 1669 C C . GLY A 1 208 ? 18.169 -5.459 15.317 1.00 68.38 208 GLY A C 1
ATOM 1670 O O . GLY A 1 208 ? 18.125 -5.406 16.545 1.00 68.38 208 GLY A O 1
ATOM 1671 N N . ALA A 1 209 ? 18.759 -6.469 14.673 1.00 73.31 209 ALA A N 1
ATOM 1672 C CA . ALA A 1 209 ? 19.407 -7.585 15.358 1.00 73.31 209 ALA A CA 1
ATOM 1673 C C . ALA A 1 209 ? 20.609 -7.109 16.182 1.00 73.31 209 ALA A C 1
ATOM 1675 O O . ALA A 1 209 ? 20.744 -7.487 17.342 1.00 73.31 209 ALA A O 1
ATOM 1676 N N . MET A 1 210 ? 21.442 -6.220 15.632 1.00 74.19 210 MET A N 1
ATOM 1677 C CA . MET A 1 210 ? 22.570 -5.636 16.364 1.00 74.19 210 MET A CA 1
ATOM 1678 C C . MET A 1 210 ? 22.115 -4.784 17.553 1.00 74.19 210 MET A C 1
ATOM 1680 O O . MET A 1 210 ? 22.727 -4.848 18.617 1.00 74.19 210 MET A O 1
ATOM 1684 N N . ALA A 1 211 ? 21.039 -4.007 17.410 1.00 78.44 211 ALA A N 1
ATOM 1685 C CA . ALA A 1 211 ? 20.462 -3.233 18.505 1.00 78.44 211 ALA A CA 1
ATOM 1686 C C . ALA A 1 211 ? 19.889 -4.145 19.599 1.00 78.44 211 ALA A C 1
ATOM 1688 O O . ALA A 1 211 ? 20.169 -3.928 20.775 1.00 78.44 211 ALA A O 1
ATOM 1689 N N . ALA A 1 212 ? 19.159 -5.199 19.222 1.00 77.00 212 ALA A N 1
ATOM 1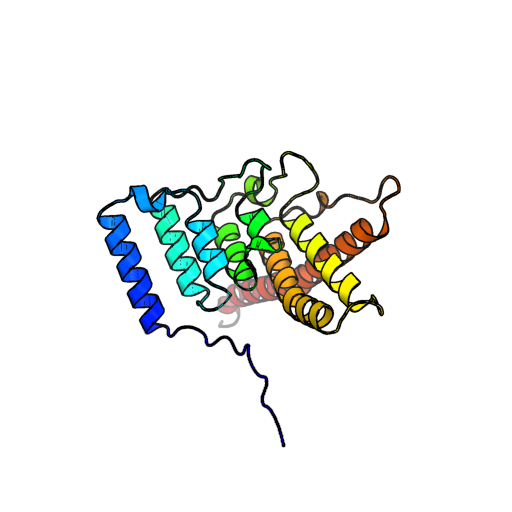690 C CA . ALA A 1 212 ? 18.608 -6.179 20.155 1.00 77.00 212 ALA A CA 1
ATOM 1691 C C . ALA A 1 212 ? 19.710 -6.948 20.899 1.00 77.00 212 ALA A C 1
ATOM 1693 O O . ALA A 1 212 ? 19.642 -7.097 22.117 1.00 77.00 212 ALA A O 1
ATOM 1694 N N . VAL A 1 213 ? 20.764 -7.373 20.194 1.00 79.12 213 VAL A N 1
ATOM 1695 C CA . VAL A 1 213 ? 21.938 -8.022 20.796 1.00 79.12 213 VAL A CA 1
ATOM 1696 C C . VAL A 1 213 ? 22.665 -7.062 21.737 1.00 79.12 213 VAL A C 1
ATOM 1698 O O . VAL A 1 213 ? 22.981 -7.435 22.862 1.00 79.12 213 VAL A O 1
ATOM 1701 N N . ASN A 1 214 ? 22.890 -5.809 21.332 1.00 77.81 214 ASN A N 1
ATOM 1702 C CA . ASN A 1 214 ? 23.516 -4.811 22.203 1.00 77.81 214 ASN A CA 1
ATOM 1703 C C . ASN A 1 214 ? 22.666 -4.504 23.444 1.00 77.81 214 ASN A C 1
ATOM 1705 O O . ASN A 1 214 ? 23.230 -4.361 24.526 1.00 77.81 214 ASN A O 1
ATOM 1709 N N . ALA A 1 215 ? 21.339 -4.444 23.314 1.00 80.38 215 ALA A N 1
ATOM 1710 C CA . ALA A 1 215 ? 20.426 -4.272 24.442 1.00 80.38 215 ALA A CA 1
ATOM 1711 C C . ALA A 1 215 ? 20.443 -5.490 25.382 1.00 80.38 215 ALA A C 1
ATOM 1713 O O . ALA A 1 215 ? 20.499 -5.320 26.597 1.00 80.38 215 ALA A O 1
ATOM 1714 N N . ALA A 1 216 ? 20.469 -6.710 24.837 1.00 82.19 216 ALA A N 1
ATOM 1715 C CA . ALA A 1 216 ? 20.555 -7.945 25.617 1.00 82.19 216 ALA A CA 1
ATOM 1716 C C . ALA A 1 216 ? 21.905 -8.105 26.340 1.00 82.19 216 ALA A C 1
ATOM 1718 O O . ALA A 1 216 ? 21.958 -8.661 27.435 1.00 82.19 216 ALA A O 1
ATOM 1719 N N . LEU A 1 217 ? 22.993 -7.596 25.753 1.00 82.00 217 LEU A N 1
ATOM 1720 C CA . LEU A 1 217 ? 24.339 -7.619 26.338 1.00 82.00 217 LEU A CA 1
ATOM 1721 C C . LEU A 1 217 ? 24.623 -6.438 27.280 1.00 82.00 217 LEU A C 1
ATOM 1723 O O . LEU A 1 217 ? 25.600 -6.485 28.026 1.00 82.00 217 LEU A O 1
ATOM 1727 N N . ALA A 1 218 ? 23.802 -5.383 27.269 1.00 82.75 218 ALA A N 1
ATOM 1728 C CA . ALA A 1 218 ? 24.010 -4.193 28.096 1.00 82.75 218 ALA A CA 1
ATOM 1729 C C . ALA A 1 218 ? 24.125 -4.496 29.608 1.00 82.75 218 ALA A C 1
ATOM 1731 O O . ALA A 1 218 ? 25.061 -3.979 30.217 1.00 82.75 218 ALA A O 1
ATOM 1732 N N . PRO A 1 219 ? 23.297 -5.376 30.215 1.00 80.19 219 PRO A N 1
ATOM 1733 C CA . PRO A 1 219 ? 23.411 -5.713 31.638 1.00 80.19 219 PRO A CA 1
ATOM 1734 C C . PRO A 1 219 ? 24.712 -6.442 32.009 1.00 80.19 219 PRO A C 1
ATOM 1736 O O . PRO A 1 219 ? 25.136 -6.391 33.159 1.00 80.19 219 PRO A O 1
ATOM 1739 N N . GLN A 1 220 ? 25.351 -7.128 31.052 1.00 73.00 220 GLN A N 1
ATOM 1740 C CA . GLN A 1 220 ? 26.605 -7.861 31.279 1.00 73.00 220 GLN A CA 1
ATOM 1741 C C . GLN A 1 220 ? 27.856 -6.993 31.092 1.00 73.00 220 GLN A C 1
ATOM 1743 O O . GLN A 1 220 ? 28.938 -7.395 31.500 1.00 73.00 220 GLN A O 1
ATOM 1748 N N . ARG A 1 221 ? 27.721 -5.813 30.474 1.00 63.38 221 ARG A N 1
ATOM 1749 C CA . ARG A 1 221 ? 28.814 -4.841 30.279 1.00 63.38 221 ARG A CA 1
ATOM 1750 C C . ARG A 1 221 ? 28.948 -3.841 31.434 1.00 63.38 221 ARG A C 1
ATOM 1752 O O . ARG A 1 221 ? 29.894 -3.064 31.445 1.00 63.38 221 ARG A O 1
ATOM 1759 N N . SER A 1 222 ? 27.988 -3.832 32.358 1.00 62.31 222 SER A N 1
ATOM 1760 C CA . SER A 1 222 ? 27.937 -2.955 33.536 1.00 62.31 222 SER A CA 1
ATOM 1761 C C . SER A 1 222 ? 28.386 -3.630 34.842 1.00 62.31 222 SER A C 1
ATOM 1763 O O . SER A 1 222 ? 28.179 -3.059 35.911 1.00 62.31 222 SER A O 1
ATOM 1765 N N . LEU A 1 223 ? 28.956 -4.836 34.757 1.00 51.91 223 LEU A N 1
ATOM 1766 C CA . LEU A 1 223 ? 29.617 -5.568 35.845 1.00 51.91 223 LEU A CA 1
ATOM 1767 C C . LEU A 1 223 ? 31.134 -5.512 35.648 1.00 51.91 223 LEU A C 1
ATOM 1769 O O . LEU A 1 223 ? 31.840 -5.428 36.675 1.00 51.91 223 LEU A O 1
#

pLDDT: mean 82.07, std 14.3, range [25.44, 96.12]

Sequence (223 aa):
MELPSSYFRQRQVSPGYEQRLLSIYRRLILHDATLATERDLISSACSNELGRYSQAFIDSYLDLLVDNGANVTAVDAYGCSYLHKAAGVVFGDGAPCMADNLCRHLLPADINRETRFNPNETPLYVAGDQLDLSFEILEDDDRDEWEKNQATRKIPLYETIIRSLLRSGADVSRIPRPRAPVWRLRRRCRELVLTRYTTMLNTDVHTGAMAAVNAALAPQRSL

Foldseek 3Di:
DDDPPPVDPQAADDVVVLVVVLVVVLVVCVVPLVVLQDPCPLLVCLQVCQVNYDLVSNLSNPCSSVVSPHDQLDADPFRQGVLLCLLAPSRHPSSLSSLLNSLVVDDLCSQQGATPVDNLSGSLLRLLLLLLVLVVLCVDPPHDPVSVVSSVVCNVSSLSSLLSSVVSNHDLVSQDDDDDDPPDSSPNSSVVSVVSNVVCCVPPVVVVVVVVVCVVCVVVVVD

InterPro domains:
  IPR036770 Ankyrin repeat-containing domain superfamily [G3DSA:1.25.40.20] (19-180)
  IPR036770 Ankyrin repeat-containing domain superfamily [SSF48403] (60-172)

Radius of gyration: 20.1 Å; chains: 1; bounding box: 54×57×62 Å

Secondary structure (DSSP, 8-state):
------TT---PPPHHHHHHHHHHHHHHHHH-GGGGTSTTHHHHHHHHHTT-S-HHHHHHHHHHHHHTT--TT-B-TT--BHHHHHHTTTTGGGHHHHHHHHHHHS-HHHHTPPPSS-TT--HHHHHHHHHHHHHHHHH-TTS-HHHHHHHHHHHHHHHHHHHHHHHTT--GGGSPP--SS-HHHHHHHHHHHHHHHHHHIIIIIHHHHHHHHHHHHGGGS--

Organism: NCBI:txid1169539